Protein AF-A0A9Q0GTR3-F1 (afdb_monomer_lite)

Sequence (268 aa):
MELKTLLPLVPHFHYTGDITSDPLLLLQMTRFKCAGVSVSMGLDHYVADGMTAMHFIIMWCRMPRGLDLNIPSLIDRTILRARDPPTPTFEQIEYHLPPSLKTPQQTTKPQKDPNGPTTTIKDIDYQISPSLETPQETTKSHVGPGNTTVAMFKITRDQLNILKAKANSGDKEEGGKTGNTISYSSYEVLTGHLWRISCKARGFPDDQETKLHIYIDGRSRMHPPLPSGYVGNVIFPVTPIALSGDLIDNTLTYAAGKIHDVRLDSGG

pLDDT: mean 75.44, std 22.52, range [27.53, 96.0]

Structure (mmCIF, N/CA/C/O backbone):
data_AF-A0A9Q0GTR3-F1
#
_entry.id   AF-A0A9Q0GTR3-F1
#
loop_
_atom_site.group_PDB
_atom_site.id
_atom_site.type_symbol
_atom_site.label_atom_id
_atom_site.label_alt_id
_atom_site.label_comp_id
_atom_site.label_asym_id
_atom_site.label_entity_id
_atom_site.label_seq_id
_atom_site.pdbx_PDB_ins_code
_atom_site.Cartn_x
_atom_site.Cartn_y
_atom_site.Cartn_z
_atom_site.occupancy
_atom_site.B_iso_or_equiv
_atom_site.auth_seq_id
_atom_site.auth_comp_id
_a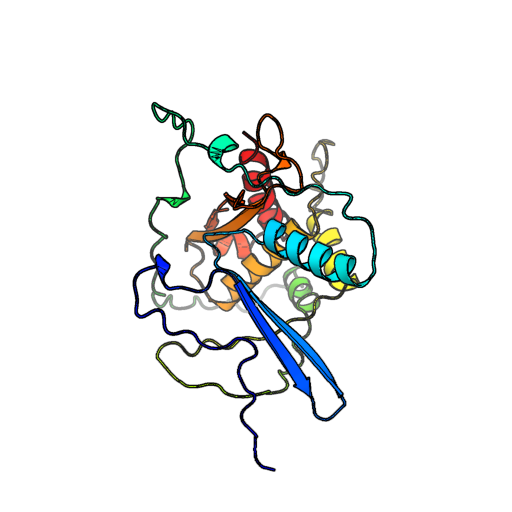tom_site.auth_asym_id
_atom_site.auth_atom_id
_atom_site.pdbx_PDB_model_num
ATOM 1 N N . MET A 1 1 ? -20.838 -27.069 -21.829 1.00 32.78 1 MET A N 1
ATOM 2 C CA . MET A 1 1 ? -19.891 -25.950 -22.013 1.00 32.78 1 MET A CA 1
ATOM 3 C C . MET A 1 1 ? -18.644 -26.322 -21.230 1.00 32.78 1 MET A C 1
ATOM 5 O O . MET A 1 1 ? -18.702 -26.322 -20.011 1.00 32.78 1 MET A O 1
ATOM 9 N N . GLU A 1 2 ? -17.590 -26.801 -21.895 1.00 29.62 2 GLU A N 1
ATOM 10 C CA . GLU A 1 2 ? -16.351 -27.183 -21.204 1.00 29.62 2 GLU A CA 1
ATOM 11 C C . GLU A 1 2 ? -15.714 -25.948 -20.564 1.00 29.62 2 GLU A C 1
ATOM 13 O O . GLU A 1 2 ? -15.414 -24.967 -21.252 1.00 29.62 2 GLU A O 1
ATOM 18 N N . LEU A 1 3 ? -15.510 -25.999 -19.248 1.00 30.62 3 LEU A N 1
ATOM 19 C CA . LEU A 1 3 ? -14.705 -25.025 -18.529 1.00 30.62 3 LEU A CA 1
ATOM 20 C C . LEU A 1 3 ? -13.250 -25.235 -18.972 1.00 30.62 3 LEU A C 1
ATOM 22 O O . LEU A 1 3 ? -12.553 -26.109 -18.464 1.00 30.62 3 LEU A O 1
ATOM 26 N N . LYS A 1 4 ? -12.790 -24.477 -19.971 1.00 42.91 4 LYS A N 1
ATOM 27 C CA . LYS A 1 4 ? -11.358 -24.422 -20.274 1.00 42.91 4 LYS A CA 1
ATOM 28 C C . LYS A 1 4 ? -10.671 -23.765 -19.086 1.00 42.91 4 LYS A C 1
ATOM 30 O O . LYS A 1 4 ? -10.939 -22.600 -18.804 1.00 42.91 4 LYS A O 1
ATOM 35 N N . THR A 1 5 ? -9.817 -24.520 -18.405 1.00 42.31 5 THR A N 1
ATOM 36 C CA . THR A 1 5 ? -8.926 -24.033 -17.352 1.00 42.31 5 THR A CA 1
ATOM 37 C C . THR A 1 5 ? -8.250 -22.752 -17.833 1.00 42.31 5 THR A C 1
ATOM 39 O O . THR A 1 5 ? -7.518 -22.769 -18.824 1.00 42.31 5 THR A O 1
ATOM 42 N N . LEU A 1 6 ? -8.543 -21.625 -17.180 1.00 51.66 6 LEU A N 1
ATOM 43 C CA . LEU A 1 6 ? -7.808 -20.391 -17.422 1.00 51.66 6 LEU A CA 1
ATOM 44 C C . LEU A 1 6 ? -6.370 -20.647 -16.970 1.00 51.66 6 LEU A C 1
ATOM 46 O O . LEU A 1 6 ? -6.141 -21.021 -15.821 1.00 51.66 6 LEU A O 1
ATOM 50 N N . LEU A 1 7 ? -5.415 -20.502 -17.889 1.00 55.16 7 LEU A N 1
ATOM 51 C CA . LEU A 1 7 ? -4.002 -20.541 -17.528 1.00 55.16 7 LEU A CA 1
ATOM 52 C C . LEU A 1 7 ? -3.742 -19.446 -16.483 1.00 55.16 7 LEU A C 1
ATOM 54 O O . LEU A 1 7 ? -4.308 -18.352 -16.606 1.00 55.16 7 LEU A O 1
ATOM 58 N N . PRO A 1 8 ? -2.917 -19.715 -15.460 1.00 59.38 8 PRO A N 1
ATOM 59 C CA . PRO A 1 8 ? -2.561 -18.695 -14.491 1.00 59.38 8 PRO A CA 1
ATOM 60 C C . PRO A 1 8 ? -1.910 -17.504 -15.213 1.00 59.38 8 PRO A C 1
ATOM 62 O O . PRO A 1 8 ? -1.144 -17.661 -16.167 1.00 59.38 8 PRO A O 1
ATOM 65 N N . LEU A 1 9 ? -2.271 -16.293 -14.780 1.00 58.94 9 LEU A N 1
ATOM 66 C CA . LEU A 1 9 ? -1.795 -15.041 -15.384 1.00 58.94 9 LEU A CA 1
ATOM 67 C C . LEU A 1 9 ? -0.292 -14.817 -15.161 1.00 58.94 9 LEU A C 1
ATOM 69 O O . LEU A 1 9 ? 0.319 -14.034 -15.880 1.00 58.94 9 LEU A O 1
ATOM 73 N N . VAL A 1 10 ? 0.295 -15.512 -14.188 1.00 58.94 10 VAL A N 1
ATOM 74 C CA . VAL A 1 10 ? 1.735 -15.571 -13.933 1.00 58.94 10 VAL A CA 1
ATOM 75 C C . VAL A 1 10 ? 2.116 -17.052 -13.842 1.00 58.94 10 VAL A C 1
ATOM 77 O O . VAL A 1 10 ? 1.381 -17.806 -13.195 1.00 58.94 10 VAL A O 1
ATOM 80 N N . PRO A 1 11 ? 3.215 -17.507 -14.468 1.00 60.50 11 PRO A N 1
ATOM 81 C CA . PRO A 1 11 ? 3.626 -18.900 -14.379 1.00 60.50 11 PRO A CA 1
ATOM 82 C C . PRO A 1 11 ? 3.926 -19.245 -12.922 1.00 60.50 11 PRO A C 1
ATOM 84 O O . PRO A 1 11 ? 4.594 -18.482 -12.225 1.00 60.50 11 PRO A O 1
ATOM 87 N N . HIS A 1 12 ? 3.451 -20.398 -12.461 1.00 61.31 12 HIS A N 1
ATOM 88 C CA . HIS A 1 12 ? 3.838 -20.895 -11.148 1.00 61.31 12 HIS A CA 1
ATOM 89 C C . HIS A 1 12 ? 5.280 -21.400 -11.249 1.00 61.31 12 HIS A C 1
ATOM 91 O O . HIS A 1 12 ? 5.530 -22.422 -11.889 1.00 61.31 12 HIS A O 1
ATOM 97 N N . PHE A 1 13 ? 6.234 -20.668 -10.677 1.00 62.44 13 PHE A N 1
ATOM 98 C CA . PHE A 1 13 ? 7.625 -21.107 -10.641 1.00 62.44 13 PHE A CA 1
ATOM 99 C C . PHE A 1 13 ? 7.861 -21.924 -9.372 1.00 62.44 13 PHE A C 1
ATOM 101 O O . PHE A 1 13 ? 7.417 -21.552 -8.286 1.00 62.44 13 PHE A O 1
ATOM 108 N N . HIS A 1 14 ? 8.507 -23.075 -9.522 1.00 61.06 14 HIS A N 1
ATOM 109 C CA . HIS A 1 14 ? 8.948 -23.874 -8.389 1.00 61.06 14 HIS A CA 1
ATOM 110 C C . HIS A 1 14 ? 10.385 -23.466 -8.081 1.00 61.06 14 HIS A C 1
ATOM 112 O O . HIS A 1 14 ? 11.302 -23.804 -8.824 1.00 61.06 14 HIS A O 1
ATOM 118 N N . TYR A 1 15 ? 10.552 -22.729 -6.991 1.00 64.38 15 TYR A N 1
ATOM 119 C CA . TYR A 1 15 ? 11.845 -22.350 -6.434 1.00 64.38 15 TYR A CA 1
ATOM 120 C C . TYR A 1 15 ? 12.529 -23.612 -5.883 1.00 64.38 15 TYR A C 1
ATOM 122 O O . TYR A 1 15 ? 12.264 -24.029 -4.757 1.00 64.38 15 TYR A O 1
ATOM 130 N N . THR A 1 16 ? 13.308 -24.309 -6.715 1.00 60.31 16 THR A N 1
ATOM 131 C CA . THR A 1 16 ? 13.960 -25.587 -6.353 1.00 60.31 16 THR A CA 1
ATOM 132 C C . THR A 1 16 ? 15.481 -25.490 -6.245 1.00 60.31 16 THR A C 1
ATOM 134 O O . THR A 1 16 ? 16.124 -26.499 -5.963 1.00 60.31 16 THR A O 1
ATOM 137 N N . GLY A 1 17 ? 16.060 -24.318 -6.516 1.00 65.12 17 GLY A N 1
ATOM 138 C CA . GLY A 1 17 ? 17.502 -24.072 -6.497 1.00 65.12 17 GLY A CA 1
ATOM 139 C C . GLY A 1 17 ? 17.935 -23.087 -5.409 1.00 65.12 17 GLY A C 1
ATOM 140 O O . GLY A 1 17 ? 17.159 -22.720 -4.533 1.00 65.12 17 GLY A O 1
ATOM 141 N N . ASP A 1 18 ? 19.202 -22.678 -5.467 1.00 68.56 18 ASP A N 1
ATOM 142 C CA . ASP A 1 18 ? 19.710 -21.525 -4.717 1.00 68.56 18 ASP A CA 1
ATOM 143 C C . ASP A 1 18 ? 19.084 -20.226 -5.261 1.00 68.56 18 ASP A C 1
ATOM 145 O O . ASP A 1 18 ? 18.740 -20.157 -6.443 1.00 68.56 18 ASP A O 1
ATOM 149 N N . ILE A 1 19 ? 18.989 -19.183 -4.434 1.00 65.94 19 ILE A N 1
ATOM 150 C CA . ILE A 1 19 ? 18.364 -17.887 -4.768 1.00 65.94 19 ILE A CA 1
ATOM 151 C C . ILE A 1 19 ? 18.961 -17.230 -6.024 1.00 65.94 19 ILE A C 1
ATOM 153 O O . ILE A 1 19 ? 18.341 -16.386 -6.663 1.00 65.94 19 ILE A O 1
ATOM 157 N N . THR A 1 20 ? 20.181 -17.622 -6.401 1.00 69.88 20 THR A N 1
ATOM 158 C CA . THR A 1 20 ? 20.875 -17.165 -7.611 1.00 69.88 20 THR A CA 1
ATOM 159 C C . THR A 1 20 ? 20.278 -17.714 -8.910 1.00 69.88 20 THR A C 1
ATOM 161 O O . THR A 1 20 ? 20.552 -17.178 -9.983 1.00 69.88 20 THR A O 1
ATOM 164 N N . SER A 1 21 ? 19.472 -18.774 -8.827 1.00 74.75 21 SER A N 1
ATOM 165 C CA . SER A 1 21 ? 18.834 -19.433 -9.972 1.00 74.75 21 SER A CA 1
ATOM 166 C C . SER A 1 21 ? 17.429 -18.912 -10.288 1.00 74.75 21 SER A C 1
ATOM 168 O O . SER A 1 21 ? 16.851 -19.291 -11.310 1.00 74.75 21 SER A O 1
ATOM 170 N N . ASP A 1 22 ? 16.904 -18.011 -9.456 1.00 77.00 22 ASP A N 1
ATOM 171 C CA . ASP A 1 22 ? 15.542 -17.510 -9.572 1.00 77.00 22 ASP A CA 1
ATOM 172 C C . ASP A 1 22 ? 15.449 -16.282 -10.496 1.00 77.00 22 ASP A C 1
ATOM 174 O O . ASP A 1 22 ? 16.285 -15.372 -10.445 1.00 77.00 22 ASP A O 1
ATOM 178 N N . PRO A 1 23 ? 14.435 -16.215 -11.377 1.00 83.50 23 PRO A N 1
ATOM 179 C CA . PRO A 1 23 ? 14.270 -15.084 -12.277 1.00 83.50 23 PRO A CA 1
ATOM 180 C C . PRO A 1 23 ? 13.847 -13.828 -11.505 1.00 83.50 23 PRO A C 1
ATOM 182 O O . PRO A 1 23 ? 12.764 -13.774 -10.927 1.00 83.50 23 PRO A O 1
ATOM 185 N N . LEU A 1 24 ? 14.660 -12.770 -11.586 1.00 86.88 24 LEU A N 1
ATOM 186 C CA . LEU A 1 24 ? 14.367 -11.486 -10.932 1.00 86.88 24 LEU A CA 1
ATOM 187 C C . LEU A 1 24 ? 13.155 -10.761 -11.540 1.00 86.88 24 LEU A C 1
ATOM 189 O O . LEU A 1 24 ? 12.486 -9.986 -10.859 1.00 86.88 24 LEU A O 1
ATOM 193 N N . LEU A 1 25 ? 12.887 -10.992 -12.828 1.00 87.88 25 LEU A N 1
ATOM 194 C CA . LEU A 1 25 ? 11.773 -10.418 -13.580 1.00 87.88 25 LEU A CA 1
ATOM 195 C C . LEU A 1 25 ? 11.174 -11.482 -14.504 1.00 87.88 25 LEU A C 1
ATOM 197 O O . LEU A 1 25 ? 11.872 -12.091 -15.313 1.00 87.88 25 LEU A O 1
ATOM 201 N N . LEU A 1 26 ? 9.859 -11.641 -14.428 1.00 88.44 26 LEU A N 1
ATOM 202 C CA . LEU A 1 26 ? 9.050 -12.482 -15.299 1.00 88.44 26 LEU A CA 1
ATOM 203 C C . LEU A 1 26 ? 8.044 -11.608 -16.041 1.00 88.44 26 LEU A C 1
ATOM 205 O O . LEU A 1 26 ? 7.333 -10.812 -15.430 1.00 88.44 26 LEU A O 1
ATOM 209 N N . LEU A 1 27 ? 7.949 -11.786 -17.356 1.00 89.75 27 LEU A N 1
ATOM 210 C CA . LEU A 1 27 ? 6.960 -11.120 -18.199 1.00 89.75 27 LEU A CA 1
ATOM 211 C C . LEU A 1 27 ? 6.155 -12.173 -18.957 1.00 89.75 27 LEU A C 1
ATOM 213 O O . LEU A 1 27 ? 6.717 -12.991 -19.682 1.00 89.75 27 LEU A O 1
ATOM 217 N N . GLN A 1 28 ? 4.833 -12.127 -18.818 1.00 88.69 28 GLN A N 1
ATOM 218 C CA . GLN A 1 28 ? 3.905 -12.976 -19.559 1.00 88.69 28 GLN A CA 1
ATOM 219 C C . GLN A 1 28 ? 2.973 -12.103 -20.396 1.00 88.69 28 GLN A C 1
ATOM 221 O O . GLN A 1 28 ? 2.255 -11.253 -19.873 1.00 88.69 28 GLN A O 1
ATOM 226 N N . MET A 1 29 ? 2.949 -12.342 -21.707 1.00 90.19 29 MET A N 1
ATOM 227 C CA . MET A 1 29 ? 1.970 -11.751 -22.616 1.00 90.19 29 MET A CA 1
ATOM 228 C C . MET A 1 29 ? 0.937 -12.809 -22.992 1.00 90.19 29 MET A C 1
ATOM 230 O O . MET A 1 29 ? 1.277 -13.843 -23.561 1.00 90.19 29 MET A O 1
ATOM 234 N N . THR A 1 30 ? -0.334 -12.541 -22.702 1.00 89.06 30 THR A N 1
ATOM 235 C CA . THR A 1 30 ? -1.440 -13.445 -23.028 1.00 89.06 30 THR A CA 1
ATOM 236 C C . THR A 1 30 ? -2.350 -12.777 -24.047 1.00 89.06 30 THR A C 1
ATOM 238 O O . THR A 1 30 ? -2.949 -11.739 -23.775 1.00 89.06 30 THR A O 1
ATOM 241 N N . ARG A 1 31 ? -2.467 -13.374 -25.236 1.00 91.44 31 ARG A N 1
ATOM 242 C CA . ARG A 1 31 ? -3.411 -12.937 -26.270 1.00 91.44 31 ARG A CA 1
ATOM 243 C C . ARG A 1 31 ? -4.701 -13.747 -26.163 1.00 91.44 31 ARG A C 1
ATOM 245 O O . ARG A 1 31 ? -4.686 -14.973 -26.222 1.00 91.44 31 ARG A O 1
ATOM 252 N N . PHE A 1 32 ? -5.825 -13.054 -26.053 1.00 89.50 32 PHE A N 1
ATOM 253 C CA . PHE A 1 32 ? -7.156 -13.646 -26.003 1.00 89.50 32 PHE A CA 1
ATOM 254 C C . PHE A 1 32 ? -7.717 -13.871 -27.410 1.00 89.50 32 PHE A C 1
ATOM 256 O O . PHE A 1 32 ? -7.332 -13.210 -28.376 1.00 89.50 32 PHE A O 1
ATOM 263 N N . LYS A 1 33 ? -8.694 -14.780 -27.526 1.00 92.44 33 LYS A N 1
ATOM 264 C CA . LYS A 1 33 ? -9.380 -15.076 -28.799 1.00 92.44 33 LYS A CA 1
ATOM 265 C C . LYS A 1 33 ? -10.057 -13.853 -29.422 1.00 92.44 33 LYS A C 1
ATOM 267 O O . LYS A 1 33 ? -10.141 -13.765 -30.638 1.00 92.44 33 LYS A O 1
ATOM 272 N N . CYS A 1 34 ? -10.500 -12.904 -28.598 1.00 92.88 34 CYS A N 1
ATOM 273 C CA . CYS A 1 34 ? -11.071 -11.625 -29.026 1.00 92.88 34 CYS A CA 1
ATOM 274 C C . CYS A 1 34 ? -10.012 -10.583 -29.432 1.00 92.88 34 CYS A C 1
ATOM 276 O O . CYS A 1 34 ? -10.316 -9.398 -29.488 1.00 92.88 34 CYS A O 1
ATOM 278 N N . ALA A 1 35 ? -8.762 -11.001 -29.651 1.00 93.31 35 ALA A N 1
ATOM 279 C CA . ALA A 1 35 ? -7.605 -10.149 -29.920 1.00 93.31 35 ALA A CA 1
ATOM 280 C C . ALA A 1 35 ? -7.186 -9.196 -28.784 1.00 93.31 35 ALA A C 1
ATOM 282 O O . ALA A 1 35 ? -6.177 -8.507 -28.935 1.00 93.31 35 ALA A O 1
ATOM 283 N N . GLY A 1 36 ? -7.877 -9.200 -27.639 1.00 93.06 36 GLY A N 1
ATOM 284 C CA . GLY A 1 36 ? -7.394 -8.551 -26.420 1.00 93.06 36 GLY A CA 1
ATOM 285 C C . GLY A 1 36 ? -6.035 -9.110 -25.988 1.00 93.06 36 GLY A C 1
ATOM 286 O O . GLY A 1 36 ? -5.708 -10.264 -26.276 1.00 93.06 36 GLY A O 1
ATOM 287 N N . VAL A 1 37 ? -5.245 -8.304 -25.282 1.00 91.62 37 VAL A N 1
ATOM 288 C CA . VAL A 1 37 ? -3.938 -8.702 -24.743 1.00 91.62 37 VAL A CA 1
ATOM 289 C C . VAL A 1 37 ? -3.880 -8.328 -23.267 1.00 91.62 37 VAL A C 1
ATOM 291 O O . VAL A 1 37 ? -4.232 -7.207 -22.910 1.00 91.62 37 VAL A O 1
ATOM 294 N N . SER A 1 38 ? -3.421 -9.247 -22.418 1.00 91.56 38 SER A N 1
ATOM 295 C CA . SER A 1 38 ? -2.963 -8.930 -21.065 1.00 91.56 38 SER A CA 1
ATOM 296 C C . SER A 1 38 ? -1.454 -9.090 -20.978 1.00 91.56 38 SER A C 1
ATOM 298 O O . SER A 1 38 ? -0.857 -9.969 -21.604 1.00 91.56 38 SER A O 1
ATOM 300 N N . VAL A 1 39 ? -0.843 -8.221 -20.185 1.00 90.81 39 VAL A N 1
ATOM 301 C CA . VAL A 1 39 ? 0.570 -8.282 -19.840 1.00 90.81 39 VAL A CA 1
ATOM 302 C C . VAL A 1 39 ? 0.650 -8.418 -18.331 1.00 90.81 39 VAL A C 1
ATOM 304 O O . VAL A 1 39 ? 0.065 -7.618 -17.602 1.00 90.81 39 VAL A O 1
ATOM 307 N N . SER A 1 40 ? 1.353 -9.444 -17.879 1.00 88.56 40 SER A N 1
ATOM 308 C CA . SER A 1 40 ? 1.537 -9.764 -16.472 1.00 88.56 40 SER A CA 1
ATOM 309 C C . SER A 1 40 ? 3.021 -9.743 -16.148 1.00 88.56 40 SER A C 1
ATOM 311 O O . SER A 1 40 ? 3.846 -10.177 -16.952 1.00 88.56 40 SER A O 1
ATOM 313 N N . MET A 1 41 ? 3.348 -9.206 -14.977 1.00 87.31 41 MET A N 1
ATOM 314 C CA . MET A 1 41 ? 4.715 -9.036 -14.510 1.00 87.31 41 MET A CA 1
ATOM 315 C C . MET A 1 41 ? 4.856 -9.680 -13.135 1.00 87.31 41 MET A C 1
ATOM 317 O O . MET A 1 41 ? 4.076 -9.375 -12.235 1.00 87.31 41 MET A O 1
ATOM 321 N N . GLY A 1 42 ? 5.841 -10.560 -12.992 1.00 87.00 42 GLY A N 1
ATOM 322 C CA . GLY A 1 42 ? 6.344 -11.030 -11.706 1.00 87.00 42 GLY A CA 1
ATOM 323 C C . GLY A 1 42 ? 7.692 -10.374 -11.450 1.00 87.00 42 GLY A C 1
ATOM 324 O O . GLY A 1 42 ? 8.528 -10.337 -12.348 1.00 87.00 42 GLY A O 1
ATOM 325 N N . LEU A 1 43 ? 7.893 -9.827 -10.259 1.00 86.31 43 LEU A N 1
ATOM 326 C CA . LEU A 1 43 ? 9.140 -9.181 -9.871 1.00 86.31 43 LEU A CA 1
ATOM 327 C C . LEU A 1 43 ? 9.567 -9.752 -8.530 1.00 86.31 43 LEU A C 1
ATOM 329 O O . LEU A 1 43 ? 8.747 -9.843 -7.614 1.00 86.31 43 LEU A O 1
ATOM 333 N N . ASP A 1 44 ? 10.834 -10.124 -8.427 1.00 87.56 44 ASP A N 1
ATOM 334 C CA . ASP A 1 44 ? 11.394 -10.543 -7.156 1.00 87.56 44 ASP A CA 1
ATOM 335 C C . ASP A 1 44 ? 11.435 -9.346 -6.191 1.00 87.56 44 ASP A C 1
ATOM 337 O O . ASP A 1 44 ? 12.088 -8.325 -6.443 1.00 87.56 44 ASP A O 1
ATOM 341 N N . HIS A 1 45 ? 10.716 -9.471 -5.073 1.00 87.56 45 HIS A N 1
ATOM 342 C CA . HIS A 1 45 ? 10.560 -8.390 -4.106 1.00 87.56 45 HIS A CA 1
ATOM 343 C C . HIS A 1 45 ? 11.860 -8.099 -3.323 1.00 87.56 45 HIS A C 1
ATOM 345 O O . HIS A 1 45 ? 11.980 -7.022 -2.739 1.00 87.56 45 HIS A O 1
ATOM 351 N N . TYR A 1 46 ? 12.879 -8.974 -3.351 1.00 86.75 46 TYR A N 1
ATOM 352 C CA . TYR A 1 46 ? 14.229 -8.658 -2.850 1.00 86.75 46 TYR A CA 1
ATOM 353 C C . TYR A 1 46 ? 14.916 -7.579 -3.695 1.00 86.75 46 TYR A C 1
ATOM 355 O O . TYR A 1 46 ? 15.748 -6.808 -3.200 1.00 86.75 46 TYR A O 1
ATOM 363 N N . VAL A 1 47 ? 14.567 -7.492 -4.979 1.00 88.69 47 VAL A N 1
ATOM 364 C CA . VAL A 1 47 ? 15.179 -6.540 -5.905 1.00 88.69 47 VAL A CA 1
ATOM 365 C C . VAL A 1 47 ? 14.504 -5.181 -5.828 1.00 88.69 47 VAL A C 1
ATOM 367 O O . VAL A 1 47 ? 15.207 -4.174 -5.906 1.00 88.69 47 VAL A O 1
ATOM 370 N N . ALA A 1 48 ? 13.184 -5.116 -5.693 1.00 92.00 48 ALA A N 1
ATOM 371 C CA . ALA A 1 48 ? 12.460 -3.867 -5.893 1.00 92.00 48 ALA A CA 1
ATOM 372 C C . ALA A 1 48 ? 11.123 -3.828 -5.152 1.00 92.00 48 ALA A C 1
ATOM 374 O O . ALA A 1 48 ? 10.390 -4.814 -5.124 1.00 92.00 48 ALA A O 1
ATOM 375 N N . ASP A 1 49 ? 10.788 -2.645 -4.632 1.00 94.06 49 ASP A N 1
ATOM 376 C CA . ASP A 1 49 ? 9.473 -2.380 -4.058 1.00 94.06 49 ASP A CA 1
ATOM 377 C C . ASP A 1 49 ? 8.453 -1.993 -5.143 1.00 94.06 49 ASP A C 1
ATOM 379 O O . ASP A 1 49 ? 8.768 -1.844 -6.331 1.00 94.06 49 ASP A O 1
ATOM 383 N N . GLY A 1 50 ? 7.201 -1.788 -4.727 1.00 92.25 50 GLY A N 1
ATOM 384 C CA . GLY A 1 50 ? 6.123 -1.375 -5.625 1.00 92.25 50 GLY A CA 1
ATOM 385 C C . GLY A 1 50 ? 6.390 -0.054 -6.359 1.00 92.25 50 GLY A C 1
ATOM 386 O O . GLY A 1 50 ? 5.945 0.101 -7.496 1.00 92.25 50 GLY A O 1
ATOM 387 N N . MET A 1 51 ? 7.145 0.878 -5.767 1.00 92.88 51 MET A N 1
ATOM 388 C CA . MET A 1 51 ? 7.479 2.150 -6.417 1.00 92.88 51 MET A CA 1
ATOM 389 C C . MET A 1 51 ? 8.480 1.934 -7.551 1.00 92.88 51 MET A C 1
ATOM 391 O O . MET A 1 51 ? 8.270 2.432 -8.660 1.00 92.88 51 MET A O 1
ATOM 395 N N . THR A 1 52 ? 9.520 1.129 -7.322 1.00 93.56 52 THR A N 1
ATOM 396 C CA . THR A 1 52 ? 10.460 0.731 -8.377 1.00 93.56 52 THR A CA 1
ATOM 397 C C . THR A 1 52 ? 9.767 -0.101 -9.465 1.00 93.56 52 THR A C 1
ATOM 399 O O . THR A 1 52 ? 10.006 0.144 -10.649 1.00 93.56 52 THR A O 1
ATOM 402 N N . ALA A 1 53 ? 8.856 -1.013 -9.109 1.00 92.81 53 ALA A N 1
ATOM 403 C CA . ALA A 1 53 ? 8.075 -1.786 -10.080 1.00 92.81 53 ALA A CA 1
ATOM 404 C C . ALA A 1 53 ? 7.205 -0.887 -10.982 1.00 92.81 53 ALA A C 1
ATOM 406 O O . ALA A 1 53 ? 7.181 -1.054 -12.203 1.00 92.81 53 ALA A O 1
ATOM 407 N N . MET A 1 54 ? 6.523 0.108 -10.404 1.00 91.44 54 MET A N 1
ATOM 408 C CA . MET A 1 54 ? 5.722 1.074 -11.166 1.00 91.44 54 MET A CA 1
ATOM 409 C C . MET A 1 54 ? 6.589 1.966 -12.051 1.00 91.44 54 MET A C 1
ATOM 411 O O . MET A 1 54 ? 6.240 2.205 -13.208 1.00 91.44 54 MET A O 1
ATOM 415 N N . HIS A 1 55 ? 7.739 2.420 -11.546 1.00 90.44 55 HIS A N 1
ATOM 416 C CA . HIS A 1 55 ? 8.706 3.175 -12.337 1.00 90.44 55 HIS A CA 1
ATOM 417 C C . HIS A 1 55 ? 9.166 2.374 -13.564 1.00 90.44 55 HIS A C 1
ATOM 419 O O . HIS A 1 55 ? 9.127 2.888 -14.683 1.00 90.44 55 HIS A O 1
ATOM 425 N N . PHE A 1 56 ? 9.495 1.090 -13.380 1.00 91.44 56 PHE A N 1
ATOM 426 C CA . PHE A 1 56 ? 9.838 0.186 -14.476 1.00 91.44 56 PHE A CA 1
ATOM 427 C C . PHE A 1 56 ? 8.713 0.081 -15.515 1.00 91.44 56 PHE A C 1
ATOM 429 O O . PHE A 1 56 ? 8.972 0.274 -16.702 1.00 91.44 56 PHE A O 1
ATOM 436 N N . ILE A 1 57 ? 7.461 -0.145 -15.094 1.00 91.44 57 ILE A N 1
ATOM 437 C CA . ILE A 1 57 ? 6.308 -0.218 -16.012 1.00 91.44 57 ILE A CA 1
ATOM 438 C C . ILE A 1 57 ? 6.156 1.089 -16.801 1.00 91.44 57 ILE A C 1
ATOM 440 O O . ILE A 1 57 ? 5.985 1.062 -18.020 1.00 91.44 57 ILE A O 1
ATOM 444 N N . ILE A 1 58 ? 6.255 2.243 -16.133 1.00 90.19 58 ILE A N 1
ATOM 445 C CA . ILE A 1 58 ? 6.151 3.554 -16.786 1.00 90.19 58 ILE A CA 1
ATOM 446 C C . ILE A 1 58 ? 7.248 3.710 -17.843 1.00 90.19 58 ILE A C 1
ATOM 448 O O . ILE A 1 58 ? 6.941 4.067 -18.984 1.00 90.19 58 ILE A O 1
ATOM 452 N N . MET A 1 59 ? 8.506 3.420 -17.502 1.00 89.44 59 MET A N 1
ATOM 453 C CA . MET A 1 59 ? 9.629 3.498 -18.441 1.00 89.44 59 MET A CA 1
ATOM 454 C C . MET A 1 59 ? 9.461 2.527 -19.611 1.00 89.44 59 MET A C 1
ATOM 456 O O . MET A 1 59 ? 9.606 2.931 -20.767 1.00 89.44 59 MET A O 1
ATOM 460 N N . TRP A 1 60 ? 9.081 1.279 -19.329 1.00 90.75 60 TRP A N 1
ATOM 461 C CA . TRP A 1 60 ? 8.850 0.252 -20.339 1.00 90.75 60 TRP A CA 1
ATOM 462 C C . TRP A 1 60 ? 7.740 0.649 -21.311 1.00 90.75 60 TRP A C 1
ATOM 464 O O . TRP A 1 60 ? 7.875 0.448 -22.514 1.00 90.75 60 TRP A O 1
ATOM 474 N N . CYS A 1 61 ? 6.677 1.301 -20.833 1.00 90.38 61 CYS A N 1
ATOM 475 C CA . CYS A 1 61 ? 5.650 1.842 -21.713 1.00 90.38 61 CYS A CA 1
ATOM 476 C C . CYS A 1 61 ? 6.134 3.070 -22.502 1.00 90.38 61 CYS A C 1
ATOM 478 O O . CYS A 1 61 ? 5.643 3.312 -23.601 1.00 90.38 61 CYS A O 1
ATOM 480 N N . ARG A 1 62 ? 7.010 3.921 -21.955 1.00 90.25 62 ARG A N 1
ATOM 481 C CA . ARG A 1 62 ? 7.483 5.161 -22.614 1.00 90.25 62 ARG A CA 1
ATOM 482 C C . ARG A 1 62 ? 8.485 4.896 -23.736 1.00 90.25 62 ARG A C 1
ATOM 484 O O . ARG A 1 62 ? 8.359 5.503 -24.796 1.00 90.25 62 ARG A O 1
ATOM 491 N N . MET A 1 63 ? 9.410 3.965 -23.521 1.00 89.44 63 MET A N 1
ATOM 492 C CA . MET A 1 63 ? 10.500 3.639 -24.443 1.00 89.44 63 MET A CA 1
ATOM 493 C C . MET A 1 63 ? 10.042 3.316 -25.882 1.00 89.44 63 MET A C 1
ATOM 495 O O . MET A 1 63 ? 10.495 3.999 -26.798 1.00 89.44 63 MET A O 1
ATOM 499 N N . PRO A 1 64 ? 9.100 2.383 -26.134 1.00 90.44 64 PRO A N 1
ATOM 500 C CA . PRO A 1 64 ? 8.640 2.089 -27.494 1.00 90.44 64 PRO A CA 1
ATOM 501 C C . PRO A 1 64 ? 7.830 3.233 -28.121 1.00 90.44 64 PRO A C 1
ATOM 503 O O . PRO A 1 64 ? 7.633 3.249 -29.331 1.00 90.44 64 PRO A O 1
ATOM 506 N N . ARG A 1 65 ? 7.357 4.197 -27.319 1.00 92.62 65 ARG A N 1
ATOM 507 C CA . ARG A 1 65 ? 6.655 5.399 -27.796 1.00 92.62 65 ARG A CA 1
ATOM 508 C C . ARG A 1 65 ? 7.607 6.559 -28.110 1.00 92.62 65 ARG A C 1
ATOM 510 O O . ARG A 1 65 ? 7.127 7.632 -28.459 1.00 92.62 65 ARG A O 1
ATOM 517 N N . GLY A 1 66 ? 8.920 6.380 -27.941 1.00 90.38 66 GLY A N 1
ATOM 518 C CA . GLY A 1 66 ? 9.905 7.453 -28.115 1.00 90.38 66 GLY A CA 1
ATOM 519 C C . GLY A 1 66 ? 9.718 8.613 -27.132 1.00 90.38 66 GLY A C 1
ATOM 520 O O . GLY A 1 66 ? 10.120 9.735 -27.421 1.00 90.38 66 GLY A O 1
ATOM 521 N N . LEU A 1 67 ? 9.062 8.369 -25.991 1.00 88.50 67 LEU A N 1
ATOM 522 C CA . LEU A 1 67 ? 8.846 9.391 -24.974 1.00 88.50 67 LEU A CA 1
ATOM 523 C C . LEU A 1 67 ? 10.072 9.497 -24.068 1.00 88.50 67 LEU A C 1
ATOM 525 O O . LEU A 1 67 ? 10.603 8.484 -23.616 1.00 88.50 67 LEU A O 1
ATOM 529 N N . ASP A 1 68 ? 10.450 10.730 -23.747 1.00 82.50 68 ASP A N 1
ATOM 530 C CA . ASP A 1 68 ? 11.627 11.042 -22.937 1.00 82.50 68 ASP A CA 1
ATOM 531 C C . ASP A 1 68 ? 11.594 10.380 -21.545 1.00 82.50 68 ASP A C 1
ATOM 533 O O . ASP A 1 68 ? 10.537 10.269 -20.914 1.00 82.50 68 ASP A O 1
ATOM 537 N N . LEU A 1 69 ? 12.748 9.952 -21.047 1.00 78.75 69 LEU A N 1
ATOM 538 C CA . LEU A 1 69 ? 12.925 9.247 -19.779 1.00 78.75 69 LEU A CA 1
ATOM 539 C C . LEU A 1 69 ? 13.434 10.219 -18.704 1.00 78.75 69 LEU A C 1
ATOM 541 O O . LEU A 1 69 ? 14.457 9.976 -18.074 1.00 78.75 69 LEU A O 1
ATOM 545 N N . ASN A 1 70 ? 12.693 11.312 -18.488 1.00 72.31 70 ASN A N 1
ATOM 546 C CA . ASN A 1 70 ? 13.023 12.440 -17.596 1.00 72.31 70 ASN A CA 1
ATOM 547 C C . ASN A 1 70 ? 13.221 12.104 -16.097 1.00 72.31 70 ASN A C 1
ATOM 549 O O . ASN A 1 70 ? 13.286 13.008 -15.268 1.00 72.31 70 ASN A O 1
ATOM 553 N N . ILE A 1 71 ? 13.306 10.825 -15.726 1.00 73.12 71 ILE A N 1
ATOM 554 C CA . ILE A 1 71 ? 13.652 10.367 -14.379 1.00 73.12 71 ILE A CA 1
ATOM 555 C C . ILE A 1 71 ? 14.822 9.378 -14.519 1.00 73.12 71 ILE A C 1
ATOM 557 O O . ILE A 1 71 ? 14.605 8.225 -14.906 1.00 73.12 71 ILE A O 1
ATOM 561 N N . PRO A 1 72 ? 16.073 9.802 -14.255 1.00 79.19 72 PRO A N 1
ATOM 562 C CA . PRO A 1 72 ? 17.218 8.905 -14.318 1.00 79.19 72 PRO A CA 1
ATOM 563 C C . PRO A 1 72 ? 17.121 7.847 -13.216 1.00 79.19 72 PRO A C 1
ATOM 565 O O . PRO A 1 72 ? 16.810 8.150 -12.064 1.00 79.19 72 PRO A O 1
ATOM 568 N N . SER A 1 73 ? 17.400 6.595 -13.577 1.00 84.44 73 SER A N 1
ATOM 569 C CA . SER A 1 73 ? 17.418 5.489 -12.619 1.00 84.44 73 SER A CA 1
ATOM 570 C C . SER A 1 73 ? 18.697 5.538 -11.781 1.00 84.44 73 SER A C 1
ATOM 572 O O . SER A 1 73 ? 19.794 5.512 -12.337 1.00 84.44 73 SER A O 1
ATOM 574 N N . LEU A 1 74 ? 18.568 5.575 -10.454 1.00 87.94 74 LEU A N 1
ATOM 575 C CA . LEU A 1 74 ? 19.693 5.460 -9.525 1.00 87.94 74 LEU A CA 1
ATOM 576 C C . LEU A 1 74 ? 19.770 4.021 -9.009 1.00 87.94 74 LEU A C 1
ATOM 578 O O . LEU A 1 74 ? 18.910 3.587 -8.249 1.00 87.94 74 LEU A O 1
ATOM 582 N N . ILE A 1 75 ? 20.800 3.290 -9.434 1.00 90.25 75 ILE A N 1
ATOM 583 C CA . ILE A 1 75 ? 20.993 1.865 -9.106 1.00 90.25 75 ILE A CA 1
ATOM 584 C C . ILE A 1 75 ? 21.948 1.682 -7.918 1.00 90.25 75 ILE A C 1
ATOM 586 O O . ILE A 1 75 ? 21.968 0.618 -7.303 1.00 90.25 75 ILE A O 1
ATOM 590 N N . ASP A 1 76 ? 22.734 2.706 -7.577 1.00 90.50 76 ASP A N 1
ATOM 591 C CA . ASP A 1 76 ? 23.712 2.622 -6.495 1.00 90.50 76 ASP A CA 1
ATOM 592 C C . ASP A 1 76 ? 23.026 2.377 -5.142 1.00 90.50 76 ASP A C 1
ATOM 594 O O . ASP A 1 76 ? 22.456 3.279 -4.529 1.00 90.50 76 ASP A O 1
ATOM 598 N N . ARG A 1 77 ? 23.088 1.128 -4.667 1.00 90.44 77 ARG A N 1
ATOM 599 C CA . ARG A 1 77 ? 22.506 0.718 -3.384 1.00 90.44 77 ARG A CA 1
ATOM 600 C C . ARG A 1 77 ? 23.388 1.068 -2.193 1.00 90.44 77 ARG A C 1
ATOM 602 O O . ARG A 1 77 ? 22.917 0.980 -1.062 1.00 90.44 77 ARG A O 1
ATOM 609 N N . THR A 1 78 ? 24.641 1.471 -2.417 1.00 89.25 78 THR A N 1
ATOM 610 C CA . THR A 1 78 ? 25.571 1.791 -1.325 1.00 89.25 78 THR A CA 1
ATOM 611 C C . THR A 1 78 ? 25.115 3.008 -0.522 1.00 89.25 78 THR A C 1
ATOM 613 O O . THR A 1 78 ? 25.450 3.117 0.655 1.00 89.25 78 THR A O 1
ATOM 616 N N . ILE A 1 79 ? 24.248 3.846 -1.100 1.00 88.00 79 ILE A N 1
ATOM 617 C CA . ILE A 1 79 ? 23.595 4.973 -0.422 1.00 88.00 79 ILE A CA 1
ATOM 618 C C . ILE A 1 79 ? 22.711 4.540 0.763 1.00 88.00 79 ILE A C 1
ATOM 620 O O . ILE A 1 79 ? 22.446 5.345 1.648 1.00 88.00 79 ILE A O 1
ATOM 624 N N . LEU A 1 80 ? 22.261 3.278 0.785 1.00 88.81 80 LEU A N 1
ATOM 625 C CA . LEU A 1 80 ? 21.494 2.667 1.879 1.00 88.81 80 LEU A CA 1
ATOM 626 C C . LEU A 1 80 ? 22.312 1.639 2.670 1.00 88.81 80 LEU A C 1
ATOM 628 O O . LEU A 1 80 ? 21.752 0.805 3.383 1.00 88.81 80 LEU A O 1
ATOM 632 N N . ARG A 1 81 ? 23.643 1.659 2.545 1.00 87.31 81 ARG A N 1
ATOM 633 C CA . ARG A 1 81 ? 24.504 0.764 3.317 1.00 87.31 81 ARG A CA 1
ATOM 634 C C . ARG A 1 81 ? 24.274 0.986 4.814 1.00 87.31 81 ARG A C 1
ATOM 636 O O . ARG A 1 81 ? 24.221 2.120 5.287 1.00 87.31 81 ARG A O 1
ATOM 643 N N . ALA A 1 82 ? 24.160 -0.114 5.556 1.00 85.31 82 ALA A N 1
ATOM 644 C CA . ALA A 1 82 ? 24.026 -0.066 7.004 1.00 85.31 82 ALA A CA 1
ATOM 645 C C . ALA A 1 82 ? 25.194 0.705 7.642 1.00 85.31 82 ALA A C 1
ATOM 647 O O . ALA A 1 82 ? 26.337 0.621 7.184 1.00 85.31 82 ALA A O 1
ATOM 648 N N . ARG A 1 83 ? 24.887 1.442 8.713 1.00 84.88 83 ARG A N 1
ATOM 649 C CA . ARG A 1 83 ? 25.889 2.125 9.540 1.00 84.88 83 ARG A CA 1
ATOM 650 C C . ARG A 1 83 ? 26.831 1.096 10.163 1.00 84.88 83 ARG A C 1
ATOM 652 O O . ARG A 1 83 ? 26.381 0.036 10.597 1.00 84.88 83 ARG A O 1
ATOM 659 N N . ASP A 1 84 ? 28.107 1.449 10.237 1.00 85.94 84 ASP A N 1
ATOM 660 C CA . ASP A 1 84 ? 29.139 0.655 10.894 1.00 85.94 84 ASP A CA 1
ATOM 661 C C . ASP A 1 84 ? 29.878 1.541 11.919 1.00 85.94 84 ASP A C 1
ATOM 663 O O . ASP A 1 84 ? 30.565 2.482 11.507 1.00 85.94 84 ASP A O 1
ATOM 667 N N . PRO A 1 85 ? 29.692 1.320 13.238 1.00 89.88 85 PRO A N 1
ATOM 668 C CA . PRO A 1 85 ? 28.863 0.274 13.845 1.00 89.88 85 PRO A CA 1
ATOM 669 C C . PRO A 1 85 ? 27.345 0.568 13.762 1.00 89.88 85 PRO A C 1
ATOM 671 O O . PRO A 1 85 ? 26.933 1.729 13.628 1.00 89.88 85 PRO A O 1
ATOM 674 N N . PRO A 1 86 ? 26.478 -0.457 13.891 1.00 84.62 86 PRO A N 1
ATOM 675 C CA . PRO A 1 86 ? 25.032 -0.265 13.981 1.00 84.62 86 PRO A CA 1
ATOM 676 C C . PRO A 1 86 ? 24.648 0.610 15.181 1.00 84.62 86 PRO A C 1
ATOM 678 O O . PRO A 1 86 ? 25.106 0.392 16.299 1.00 84.62 86 PRO A O 1
ATOM 681 N N . THR A 1 87 ? 23.770 1.586 14.958 1.00 84.19 87 THR A N 1
ATOM 682 C CA . THR A 1 87 ? 23.306 2.538 15.986 1.00 84.19 87 THR A CA 1
ATOM 683 C C . THR A 1 87 ? 21.772 2.625 15.984 1.00 84.19 87 THR A C 1
ATOM 685 O O . THR A 1 87 ? 21.205 3.607 15.492 1.00 84.19 87 THR A O 1
ATOM 688 N N . PRO A 1 88 ? 21.066 1.576 16.452 1.00 80.88 88 PRO A N 1
ATOM 689 C CA . PRO A 1 88 ? 19.607 1.591 16.530 1.00 80.88 88 PRO A CA 1
ATOM 690 C C . PRO A 1 88 ? 19.140 2.660 17.527 1.00 80.88 88 PRO A C 1
ATOM 692 O O . PRO A 1 88 ? 19.621 2.719 18.654 1.00 80.88 88 PRO A O 1
ATOM 695 N N . THR A 1 89 ? 18.210 3.513 17.100 1.00 81.19 89 THR A N 1
ATOM 696 C CA . THR A 1 89 ? 17.657 4.616 17.910 1.00 81.19 89 THR A CA 1
ATOM 697 C C . THR A 1 89 ? 16.228 4.353 18.380 1.00 81.19 89 THR A C 1
ATOM 699 O O . THR A 1 89 ? 15.731 5.076 19.236 1.00 81.19 89 THR A O 1
ATOM 702 N N . PHE A 1 90 ? 15.575 3.319 17.841 1.00 75.94 90 PHE A N 1
ATOM 703 C CA . PHE A 1 90 ? 14.184 2.972 18.123 1.00 75.94 90 PHE A CA 1
ATOM 704 C C . PHE A 1 90 ? 14.028 1.464 18.289 1.00 75.94 90 PHE A C 1
ATOM 706 O O . PHE A 1 90 ? 14.703 0.685 17.603 1.00 75.94 90 PHE A O 1
ATOM 713 N N . GLU A 1 91 ? 13.105 1.072 19.164 1.00 76.81 91 GLU A N 1
ATOM 714 C CA . GLU A 1 91 ? 12.652 -0.310 19.278 1.00 76.81 91 GLU A CA 1
ATOM 715 C C . GLU A 1 91 ? 12.002 -0.754 17.963 1.00 76.81 91 GLU A C 1
ATOM 717 O O . GLU A 1 91 ? 11.170 -0.057 17.380 1.00 76.81 91 GLU A O 1
ATOM 722 N N . GLN A 1 92 ? 12.425 -1.909 17.459 1.00 75.44 92 GLN A N 1
ATOM 723 C CA . GLN A 1 92 ? 12.004 -2.399 16.155 1.00 75.44 92 GLN A CA 1
ATOM 724 C C . GLN A 1 92 ? 10.798 -3.328 16.321 1.00 75.44 92 GLN A C 1
ATOM 726 O O . GLN A 1 92 ? 10.954 -4.539 16.485 1.00 75.44 92 GLN A O 1
ATOM 731 N N . ILE A 1 93 ? 9.594 -2.745 16.263 1.00 70.56 93 ILE A N 1
ATOM 732 C CA . ILE A 1 93 ? 8.339 -3.450 16.574 1.00 70.56 93 ILE A CA 1
ATOM 733 C C . ILE A 1 93 ? 8.119 -4.693 15.694 1.00 70.56 93 ILE A C 1
ATOM 735 O O . ILE A 1 93 ? 7.505 -5.671 16.120 1.00 70.56 93 ILE A O 1
ATOM 739 N N . GLU A 1 94 ? 8.648 -4.669 14.471 1.00 69.50 94 GLU A N 1
ATOM 740 C CA . GLU A 1 94 ? 8.571 -5.763 13.498 1.00 69.50 94 GLU A CA 1
ATOM 741 C C . GLU A 1 94 ? 9.223 -7.068 13.983 1.00 69.50 94 GLU A C 1
ATOM 743 O O . GLU A 1 94 ? 8.798 -8.147 13.579 1.00 69.50 94 GLU A O 1
ATOM 748 N N . TYR A 1 95 ? 10.203 -7.001 14.891 1.00 70.88 95 TYR A N 1
ATOM 749 C CA . TYR A 1 95 ? 10.845 -8.200 15.441 1.00 70.88 95 TYR A CA 1
ATOM 750 C C . TYR A 1 95 ? 10.104 -8.778 16.654 1.00 70.88 95 TYR A C 1
ATOM 752 O O . TYR A 1 95 ? 10.504 -9.825 17.169 1.00 70.88 95 TYR A O 1
ATOM 760 N N . HIS A 1 96 ? 9.021 -8.145 17.123 1.00 73.75 96 HIS A N 1
ATOM 761 C CA . HIS A 1 96 ? 8.164 -8.767 18.129 1.00 73.75 96 HIS A CA 1
ATOM 762 C C . HIS A 1 96 ? 7.298 -9.859 17.504 1.00 73.75 96 HIS A C 1
ATOM 764 O O . HIS A 1 96 ? 6.760 -9.718 16.406 1.00 73.75 96 HIS A O 1
ATOM 770 N N . LEU A 1 97 ? 7.078 -10.930 18.265 1.00 68.81 97 LEU A N 1
ATOM 771 C CA . LEU A 1 97 ? 6.161 -11.991 17.869 1.00 68.81 97 LEU A CA 1
ATOM 772 C C . LEU A 1 97 ? 4.732 -11.442 17.652 1.00 68.81 97 LEU A C 1
ATOM 774 O O . LEU A 1 97 ? 4.298 -10.505 18.342 1.00 68.81 97 LEU A O 1
ATOM 778 N N . PRO A 1 98 ? 3.970 -12.011 16.699 1.00 67.06 98 PRO A N 1
ATOM 779 C CA . PRO A 1 98 ? 2.565 -11.669 16.545 1.00 67.06 98 PRO A CA 1
ATOM 780 C C . PRO A 1 98 ? 1.790 -12.052 17.819 1.00 67.06 98 PRO A C 1
ATOM 782 O O . PRO A 1 98 ? 2.113 -13.059 18.457 1.00 67.06 98 PRO A O 1
ATOM 785 N N . PRO A 1 99 ? 0.764 -11.274 18.206 1.00 68.00 99 PRO A N 1
ATOM 786 C CA . PRO A 1 99 ? -0.063 -11.607 19.353 1.00 68.00 99 PRO A CA 1
ATOM 787 C C . PRO A 1 99 ? -0.757 -12.945 19.096 1.00 68.00 99 PRO A C 1
ATOM 789 O O . PRO A 1 99 ? -1.200 -13.237 17.982 1.00 68.00 99 PRO A O 1
ATOM 792 N N . SER A 1 100 ? -0.840 -13.773 20.135 1.00 77.19 100 SER A N 1
ATOM 793 C CA . SER A 1 100 ? -1.538 -15.053 20.040 1.00 77.19 100 SER A CA 1
ATOM 794 C C . SER A 1 100 ? -3.037 -14.821 19.849 1.00 77.19 100 SER A C 1
ATOM 796 O O . SER A 1 100 ? -3.628 -13.938 20.478 1.00 77.19 100 SER A O 1
ATOM 798 N N . LEU A 1 101 ? -3.657 -15.618 18.979 1.00 79.62 101 LEU A N 1
ATOM 799 C CA . LEU A 1 101 ? -5.108 -15.616 18.826 1.00 79.62 101 LEU A CA 1
ATOM 800 C C . LEU A 1 101 ? -5.743 -16.194 20.090 1.00 79.62 101 LEU A C 1
ATOM 802 O O . LEU A 1 101 ? -5.462 -17.330 20.475 1.00 79.62 101 LEU A O 1
ATOM 806 N N . LYS A 1 102 ? -6.618 -15.419 20.722 1.00 76.88 102 LYS A N 1
ATOM 807 C CA . LYS A 1 102 ? -7.489 -15.896 21.789 1.00 76.88 102 LYS A CA 1
ATOM 808 C C . LYS A 1 102 ? -8.557 -16.778 21.149 1.00 76.88 102 LYS A C 1
ATOM 810 O O . LYS A 1 102 ? -9.349 -16.321 20.326 1.00 76.88 102 LYS A O 1
ATOM 815 N N . THR A 1 103 ? -8.575 -18.060 21.499 1.00 62.16 103 THR A N 1
ATOM 816 C CA . THR A 1 103 ? -9.657 -18.965 21.096 1.00 62.16 103 THR A CA 1
ATOM 817 C C . THR A 1 103 ? -10.966 -18.475 21.724 1.00 62.16 103 THR A C 1
ATOM 819 O O . THR A 1 103 ? -10.954 -18.149 22.914 1.00 62.16 103 THR A O 1
ATOM 822 N N . PRO A 1 104 ? -12.100 -18.437 20.998 1.00 50.72 104 PRO A N 1
ATOM 823 C CA . PRO A 1 104 ? -13.374 -18.062 21.598 1.00 50.72 104 PRO A CA 1
ATOM 824 C C . PRO A 1 104 ? -13.729 -19.045 22.722 1.00 50.72 104 PRO A C 1
ATOM 826 O O . PRO A 1 104 ? -14.086 -20.194 22.462 1.00 50.72 104 PRO A O 1
ATOM 829 N N . GLN A 1 105 ? -13.630 -18.617 23.982 1.00 40.41 105 GLN A N 1
ATOM 830 C CA . GLN A 1 105 ? -14.346 -19.290 25.060 1.00 40.41 105 GLN A CA 1
ATOM 831 C C . GLN A 1 105 ? -15.830 -18.963 24.886 1.00 40.41 105 GLN A C 1
ATOM 833 O O . GLN A 1 105 ? -16.190 -17.804 24.686 1.00 40.41 105 GLN A O 1
ATOM 838 N N . GLN A 1 106 ? -16.684 -19.989 24.910 1.00 32.84 106 GLN A N 1
ATOM 839 C CA . GLN A 1 106 ? -18.138 -19.840 24.857 1.00 32.84 106 GLN A CA 1
ATOM 840 C C . GLN A 1 106 ? -18.611 -18.958 26.017 1.00 32.84 106 GLN A C 1
ATOM 842 O O . GLN A 1 106 ? -18.840 -19.436 27.125 1.00 32.84 106 GLN A O 1
ATOM 847 N N . THR A 1 107 ? -18.788 -17.666 25.769 1.00 30.58 107 THR A N 1
ATOM 848 C CA . THR A 1 107 ? -19.534 -16.794 26.666 1.00 30.58 107 THR A CA 1
ATOM 849 C C . THR A 1 107 ? -21.021 -17.030 26.420 1.00 30.58 107 THR A C 1
ATOM 851 O O . THR A 1 107 ? -21.596 -16.676 25.390 1.00 30.58 107 THR A O 1
ATOM 854 N N . THR A 1 108 ? -21.655 -17.698 27.380 1.00 29.36 108 THR A N 1
ATOM 855 C CA . THR A 1 108 ? -23.110 -17.772 27.526 1.00 29.36 108 THR A CA 1
ATOM 856 C C . THR A 1 108 ? -23.702 -16.363 27.487 1.00 29.36 108 THR A C 1
ATOM 858 O O . THR A 1 108 ? -23.356 -15.516 28.308 1.00 29.36 108 THR A O 1
ATOM 861 N N . LYS A 1 109 ? -24.589 -16.109 26.518 1.00 28.86 109 LYS A N 1
ATOM 862 C CA . LYS A 1 109 ? -25.296 -14.830 26.348 1.00 28.86 109 LYS A CA 1
ATOM 863 C C . LYS A 1 109 ? -26.104 -14.479 27.610 1.00 28.86 109 LYS A C 1
ATOM 865 O O . LYS A 1 109 ? -26.928 -15.301 28.012 1.00 28.86 109 LYS A O 1
ATOM 870 N N . PRO A 1 110 ? -25.989 -13.264 28.176 1.00 31.55 110 PRO A N 1
ATOM 871 C CA . PRO A 1 110 ? -26.994 -12.746 29.094 1.00 31.55 110 PRO A CA 1
ATOM 872 C C . PRO A 1 110 ? -28.269 -12.375 28.322 1.00 31.55 110 PRO A C 1
ATOM 874 O O . PRO A 1 110 ? -28.225 -11.729 27.273 1.00 31.55 110 PRO A O 1
ATOM 877 N N . GLN A 1 111 ? -29.405 -12.822 28.847 1.00 30.22 111 GLN A N 1
ATOM 878 C CA . GLN A 1 111 ? -30.759 -12.581 28.353 1.00 30.22 111 GLN A CA 1
ATOM 879 C C . GLN A 1 111 ? -31.103 -11.079 28.394 1.00 30.22 111 GLN A C 1
ATOM 881 O O . GLN A 1 111 ? -30.914 -10.433 29.421 1.00 30.22 111 GLN A O 1
ATOM 886 N N . LYS A 1 112 ? -31.602 -10.516 27.282 1.00 32.97 112 LYS A N 1
ATOM 887 C CA . LYS A 1 112 ? -32.089 -9.124 27.214 1.00 32.97 112 LYS A CA 1
ATOM 888 C C . LYS A 1 112 ? -33.506 -9.006 27.791 1.00 32.97 112 LYS A C 1
ATOM 890 O O . LYS A 1 112 ? -34.378 -9.797 27.438 1.00 32.97 112 LYS A O 1
ATOM 895 N N . ASP A 1 113 ? -33.701 -7.992 28.631 1.00 31.83 113 ASP A N 1
ATOM 896 C CA . ASP A 1 113 ? -34.980 -7.514 29.177 1.00 31.83 113 ASP A CA 1
ATOM 897 C C . ASP A 1 113 ? -35.818 -6.802 28.075 1.00 31.83 113 ASP A C 1
ATOM 899 O O . ASP A 1 113 ? -35.222 -6.065 27.280 1.00 31.83 113 ASP A O 1
ATOM 903 N N . PRO A 1 114 ? -37.150 -7.013 27.943 1.00 35.50 114 PRO A N 1
ATOM 904 C CA . PRO A 1 114 ? -37.903 -6.603 26.752 1.00 35.50 114 PRO A CA 1
ATOM 905 C C . PRO A 1 114 ? -38.382 -5.144 26.650 1.00 35.50 114 PRO A C 1
ATOM 907 O O . PRO A 1 114 ? -39.069 -4.857 25.675 1.00 35.50 114 PRO A O 1
ATOM 910 N N . ASN A 1 115 ? -38.091 -4.212 27.566 1.00 37.53 115 ASN A N 1
ATOM 911 C CA . ASN A 1 115 ? -38.733 -2.881 27.519 1.00 37.53 115 ASN A CA 1
ATOM 912 C C . ASN A 1 115 ? -37.775 -1.685 27.680 1.00 37.53 115 ASN A C 1
ATOM 914 O O . ASN A 1 115 ? -37.338 -1.370 28.782 1.00 37.53 115 ASN A O 1
ATOM 918 N N . GLY A 1 116 ? -37.538 -0.949 26.586 1.00 27.53 116 GLY A N 1
ATOM 919 C CA . GLY A 1 116 ? -36.906 0.380 26.590 1.00 27.53 116 GLY A CA 1
ATOM 920 C C . GLY A 1 116 ? -36.641 0.921 25.171 1.00 27.53 116 GLY A C 1
ATOM 921 O O . GLY A 1 116 ? -36.172 0.152 24.332 1.00 27.53 116 GLY A O 1
ATOM 922 N N . PRO A 1 117 ? -36.961 2.195 24.855 1.00 36.06 117 PRO A N 1
ATOM 923 C CA . PRO A 1 117 ? -37.100 2.668 23.477 1.00 36.06 117 PRO A CA 1
ATOM 924 C C . PRO A 1 117 ? -35.814 3.267 22.884 1.00 36.06 117 PRO A C 1
ATOM 926 O O . PRO A 1 117 ? -34.918 3.703 23.603 1.00 36.06 117 PRO A O 1
ATOM 929 N N . THR A 1 118 ? -35.863 3.456 21.560 1.00 29.33 118 THR A N 1
ATOM 930 C CA . THR A 1 118 ? -35.177 4.495 20.758 1.00 29.33 118 THR A CA 1
ATOM 931 C C . THR A 1 118 ? -34.035 4.012 19.862 1.00 29.33 118 THR A C 1
ATOM 933 O O . THR A 1 118 ? -32.944 3.646 20.297 1.00 29.33 118 THR A O 1
ATOM 936 N N . THR A 1 119 ? -34.310 4.109 18.561 1.00 37.06 119 THR A N 1
ATOM 937 C CA . THR A 1 119 ? -33.391 4.118 17.422 1.00 37.06 119 THR A CA 1
ATOM 938 C C . THR A 1 119 ? -32.092 4.851 17.764 1.00 37.06 119 THR A C 1
ATOM 940 O O . THR A 1 119 ? -32.071 6.071 17.898 1.00 37.06 119 THR A O 1
ATOM 943 N N . THR A 1 120 ? -31.003 4.105 17.944 1.00 28.81 120 THR A N 1
ATOM 944 C CA . THR A 1 120 ? -29.663 4.657 18.186 1.00 28.81 120 THR A CA 1
ATOM 945 C C . THR A 1 120 ? -28.796 4.426 16.948 1.00 28.81 120 THR A C 1
ATOM 947 O O . THR A 1 120 ? -28.957 3.429 16.253 1.00 28.81 120 THR A O 1
ATOM 950 N N . ILE A 1 121 ? -27.841 5.331 16.725 1.00 34.88 121 ILE A N 1
ATOM 951 C CA . ILE A 1 121 ? -26.817 5.502 15.665 1.00 34.88 121 ILE A CA 1
ATOM 952 C C . ILE A 1 121 ? -26.188 4.216 15.048 1.00 34.88 121 ILE A C 1
ATOM 954 O O . ILE A 1 121 ? -25.563 4.277 13.988 1.00 34.88 121 ILE A O 1
ATOM 958 N N . LYS A 1 122 ? -26.406 3.034 15.634 1.00 34.81 122 LYS A N 1
ATOM 959 C CA . LYS A 1 122 ? -26.002 1.713 15.122 1.00 34.81 122 LYS A CA 1
ATOM 960 C C . LYS A 1 122 ? -26.628 1.345 13.767 1.00 34.81 122 LYS A C 1
ATOM 962 O O . LYS A 1 122 ? -26.016 0.583 13.020 1.00 34.81 122 LYS A O 1
ATOM 967 N N . ASP A 1 123 ? -27.780 1.916 13.413 1.00 30.44 123 ASP A N 1
ATOM 968 C CA . ASP A 1 123 ? -28.475 1.590 12.156 1.00 30.44 123 ASP A CA 1
ATOM 969 C C . ASP A 1 123 ? -27.858 2.252 10.907 1.00 30.44 123 ASP A C 1
ATOM 971 O O . ASP A 1 123 ? -28.070 1.793 9.785 1.00 30.44 123 ASP A O 1
ATOM 975 N N . ILE A 1 124 ? -27.029 3.292 11.069 1.00 39.22 124 ILE A N 1
ATOM 976 C CA . ILE A 1 124 ? -26.426 4.013 9.931 1.00 39.22 124 ILE A CA 1
ATOM 977 C C . ILE A 1 124 ? -25.161 3.304 9.412 1.00 39.22 124 ILE A C 1
ATOM 979 O O . ILE A 1 124 ? -24.886 3.338 8.212 1.00 39.22 124 ILE A O 1
ATOM 983 N N . ASP A 1 125 ? -24.416 2.584 10.264 1.00 35.81 125 ASP A N 1
ATOM 984 C CA . ASP A 1 125 ? -23.272 1.761 9.818 1.00 35.81 125 ASP A CA 1
ATOM 985 C C . ASP A 1 125 ? -23.717 0.566 8.943 1.00 35.81 125 ASP A C 1
ATOM 987 O O . ASP A 1 125 ? -22.939 0.064 8.126 1.00 35.81 125 ASP A O 1
ATOM 991 N N . TYR A 1 126 ? -24.990 0.161 9.033 1.00 41.75 126 TYR A N 1
ATOM 992 C CA . TYR A 1 126 ? -25.592 -0.830 8.134 1.00 41.75 126 TYR A CA 1
ATOM 993 C C . TYR A 1 126 ? -25.861 -0.290 6.718 1.00 41.75 126 TYR A C 1
ATOM 995 O O . TYR A 1 126 ? -25.856 -1.072 5.773 1.00 41.75 126 TYR A O 1
ATOM 1003 N N . GLN A 1 127 ? -26.055 1.024 6.546 1.00 38.25 127 GLN A N 1
ATOM 1004 C CA . GLN A 1 127 ? -26.416 1.639 5.255 1.00 38.25 127 GLN A CA 1
ATOM 1005 C C . GLN A 1 127 ? -25.202 2.029 4.392 1.00 38.25 127 GLN A C 1
ATOM 1007 O O . GLN A 1 127 ? -25.333 2.172 3.181 1.00 38.25 127 GLN A O 1
ATOM 1012 N N . ILE A 1 128 ? -24.019 2.203 4.998 1.00 39.91 128 ILE A N 1
ATOM 1013 C CA . ILE A 1 128 ? -22.773 2.583 4.290 1.00 39.91 128 ILE A CA 1
ATOM 1014 C C . ILE A 1 128 ? -21.840 1.373 4.102 1.00 39.91 128 ILE A C 1
ATOM 1016 O O . ILE A 1 128 ? -20.812 1.458 3.431 1.00 39.91 128 ILE A O 1
ATOM 1020 N N . SER A 1 129 ? -22.216 0.209 4.635 1.00 38.84 129 SER A N 1
ATOM 1021 C CA . SER A 1 129 ? -21.671 -1.053 4.141 1.00 38.84 129 SER A CA 1
ATOM 1022 C C . SER A 1 129 ? -22.033 -1.146 2.652 1.00 38.84 129 SER A C 1
ATOM 1024 O O . SER A 1 129 ? -23.207 -0.945 2.331 1.00 38.84 129 SER A O 1
ATOM 1026 N N . PRO A 1 130 ? -21.086 -1.400 1.726 1.00 33.44 130 PRO A N 1
ATOM 1027 C CA . PRO A 1 130 ? -21.461 -1.646 0.343 1.00 33.44 130 PRO A CA 1
ATOM 1028 C C . PRO A 1 130 ? -22.514 -2.746 0.371 1.00 33.44 130 PRO A C 1
ATOM 1030 O O . PRO A 1 130 ? -22.289 -3.777 1.008 1.00 33.44 130 PRO A O 1
ATOM 1033 N N . SER A 1 131 ? -23.672 -2.514 -0.247 1.00 31.66 131 SER A N 1
ATOM 1034 C CA . SER A 1 131 ? -24.630 -3.583 -0.486 1.00 31.66 131 SER A CA 1
ATOM 1035 C C . SER A 1 131 ? -23.840 -4.701 -1.161 1.00 31.66 131 SER A C 1
ATOM 1037 O O . SER A 1 131 ? -23.361 -4.519 -2.281 1.00 31.66 131 SER A O 1
ATOM 1039 N N . LEU A 1 132 ? -23.584 -5.796 -0.435 1.00 37.78 132 LEU A N 1
ATOM 1040 C CA . LEU A 1 132 ? -22.975 -6.983 -1.011 1.00 37.78 132 LEU A CA 1
ATOM 1041 C C . LEU A 1 132 ? -23.998 -7.511 -2.013 1.00 37.78 132 LEU A C 1
ATOM 1043 O O . LEU A 1 132 ? -24.886 -8.284 -1.660 1.00 37.78 132 LEU A O 1
ATOM 1047 N N . GLU A 1 133 ? -23.901 -7.062 -3.260 1.00 32.34 133 GLU A N 1
ATOM 1048 C CA . GLU A 1 133 ? -24.431 -7.843 -4.361 1.00 32.34 133 GLU A CA 1
ATOM 1049 C C . GLU A 1 133 ? -23.795 -9.227 -4.251 1.00 32.34 133 GLU A C 1
ATOM 1051 O O . GLU A 1 133 ? -22.586 -9.374 -4.038 1.00 32.34 133 GLU A O 1
ATOM 1056 N N . THR A 1 134 ? -24.651 -10.243 -4.285 1.00 28.23 134 THR A N 1
ATOM 1057 C CA . THR A 1 134 ? -24.269 -11.645 -4.166 1.00 28.23 134 THR A CA 1
ATOM 1058 C C . THR A 1 134 ? -23.120 -11.923 -5.138 1.00 28.23 134 THR A C 1
ATOM 1060 O O . THR A 1 134 ? -23.231 -11.528 -6.302 1.00 28.23 134 THR A O 1
ATOM 1063 N N . PRO A 1 135 ? -22.016 -12.566 -4.710 1.00 30.27 135 PRO A N 1
ATOM 1064 C CA . PRO A 1 135 ? -20.913 -12.853 -5.613 1.00 30.27 135 PRO A CA 1
ATOM 1065 C C . PRO A 1 135 ? -21.434 -13.588 -6.848 1.00 30.27 135 PRO A C 1
ATOM 1067 O O . PRO A 1 135 ? -22.042 -14.652 -6.726 1.00 30.27 135 PRO A O 1
ATOM 1070 N N . GLN A 1 136 ? -21.191 -13.040 -8.041 1.00 31.25 136 GLN A N 1
ATOM 1071 C CA . GLN A 1 136 ? -21.207 -13.872 -9.235 1.00 31.25 136 GLN A CA 1
ATOM 1072 C C . GLN A 1 136 ? -20.061 -14.873 -9.073 1.00 31.25 136 GLN A C 1
ATOM 1074 O O . GLN A 1 136 ? -18.888 -14.503 -9.112 1.00 31.25 136 GLN A O 1
ATOM 1079 N N . GLU A 1 137 ? -20.415 -16.130 -8.801 1.00 30.22 137 GLU A N 1
ATOM 1080 C CA . GLU A 1 137 ? -19.489 -17.254 -8.699 1.00 30.22 137 GLU A CA 1
ATOM 1081 C C . GLU A 1 137 ? -18.695 -17.375 -10.007 1.00 30.22 137 GLU A C 1
ATOM 1083 O O . GLU A 1 137 ? -19.157 -17.937 -11.000 1.00 30.22 137 GLU A O 1
ATOM 1088 N N . THR A 1 138 ? -17.465 -16.873 -10.011 1.00 31.27 138 THR A N 1
ATOM 1089 C CA . THR A 1 138 ? -16.478 -17.226 -11.028 1.00 31.27 138 THR A CA 1
ATOM 1090 C C . THR A 1 138 ? -15.359 -18.028 -10.380 1.00 31.27 138 THR A C 1
ATOM 1092 O O . THR A 1 138 ? -14.473 -17.485 -9.729 1.00 31.27 138 THR A O 1
ATOM 1095 N N . THR A 1 139 ? -15.429 -19.339 -10.634 1.00 31.55 139 THR A N 1
ATOM 1096 C CA . THR A 1 139 ? -14.367 -20.360 -10.578 1.00 31.55 139 THR A CA 1
ATOM 1097 C C . THR A 1 139 ? -13.818 -20.765 -9.203 1.00 31.55 139 THR A C 1
ATOM 1099 O O . THR A 1 139 ? -13.088 -20.030 -8.549 1.00 31.55 139 THR A O 1
ATOM 1102 N N . LYS A 1 140 ? -14.113 -22.019 -8.823 1.00 36.31 140 LYS A N 1
ATOM 1103 C CA . LYS A 1 140 ? -13.498 -22.754 -7.708 1.00 36.31 140 LYS A CA 1
ATOM 1104 C C . LYS A 1 140 ? -12.075 -23.176 -8.092 1.00 36.31 140 LYS A C 1
ATOM 1106 O O . LYS A 1 140 ? -11.907 -23.903 -9.070 1.00 36.31 140 LYS A O 1
ATOM 1111 N N . SER A 1 141 ? -11.074 -22.758 -7.322 1.00 31.88 141 SER A N 1
ATOM 1112 C CA . SER A 1 141 ? -9.724 -23.332 -7.341 1.00 31.88 141 SER A CA 1
ATOM 1113 C C . SER A 1 141 ? -9.510 -24.275 -6.143 1.00 31.88 141 SER A C 1
ATOM 1115 O O . SER A 1 141 ? -10.303 -24.318 -5.205 1.00 31.88 141 SER A O 1
ATOM 1117 N N . HIS A 1 142 ? -8.484 -25.114 -6.280 1.00 36.09 142 HIS A N 1
ATOM 1118 C CA . HIS A 1 142 ? -8.198 -26.371 -5.585 1.00 36.09 142 HIS A CA 1
ATOM 1119 C C . HIS A 1 142 ? -8.161 -26.295 -4.044 1.00 36.09 142 HIS A C 1
ATOM 1121 O O . HIS A 1 142 ? -7.509 -25.432 -3.468 1.00 36.09 142 HIS A O 1
ATOM 1127 N N . VAL A 1 143 ? -8.812 -27.270 -3.395 1.00 48.91 143 VAL A N 1
ATOM 1128 C CA . VAL A 1 143 ? -8.950 -27.408 -1.933 1.00 48.91 143 VAL A CA 1
ATOM 1129 C C . VAL A 1 143 ? -7.684 -28.004 -1.291 1.00 48.91 143 VAL A C 1
ATOM 1131 O O . VAL A 1 143 ? -7.273 -29.104 -1.656 1.00 48.91 143 VAL A O 1
ATOM 1134 N N . GLY A 1 144 ? -7.130 -27.280 -0.311 1.00 33.41 144 GLY A N 1
ATOM 1135 C CA . GLY A 1 144 ? -6.114 -27.656 0.690 1.00 33.41 144 GLY A CA 1
ATOM 1136 C C . GLY A 1 144 ? -6.401 -26.904 2.012 1.00 33.41 144 GLY A C 1
ATOM 1137 O O . GLY A 1 144 ? -7.306 -26.064 2.017 1.00 33.41 144 GLY A O 1
ATOM 1138 N N . PRO A 1 145 ? -5.740 -27.204 3.153 1.00 45.59 145 PRO A N 1
ATOM 1139 C CA . PRO A 1 145 ? -6.225 -26.798 4.475 1.00 45.59 145 PRO A CA 1
ATOM 1140 C C . PRO A 1 145 ? -6.222 -25.269 4.632 1.00 45.59 145 PRO A C 1
ATOM 1142 O O . PRO A 1 145 ? -5.172 -24.637 4.682 1.00 45.59 145 PRO A O 1
ATOM 1145 N N . GLY A 1 146 ? -7.433 -24.705 4.707 1.00 52.94 146 GLY A N 1
ATOM 1146 C CA . GLY A 1 146 ? -7.713 -23.270 4.787 1.00 52.94 146 GLY A CA 1
ATOM 1147 C C . GLY A 1 146 ? -8.092 -22.669 3.432 1.00 52.94 146 GLY A C 1
ATOM 1148 O O . GLY A 1 146 ? -7.324 -21.899 2.864 1.00 52.94 146 GLY A O 1
ATOM 1149 N N . ASN A 1 147 ? -9.270 -23.022 2.904 1.00 64.62 147 ASN A N 1
ATOM 1150 C CA . ASN A 1 147 ? -9.749 -22.598 1.584 1.00 64.62 147 ASN A CA 1
ATOM 1151 C C . ASN A 1 147 ? -9.958 -21.067 1.533 1.00 64.62 147 ASN A C 1
ATOM 1153 O O . ASN A 1 147 ? -11.052 -20.558 1.775 1.00 64.62 147 ASN A O 1
ATOM 1157 N N . THR A 1 148 ? -8.890 -20.318 1.266 1.00 79.50 148 THR A N 1
ATOM 1158 C CA . THR A 1 148 ? -8.934 -18.861 1.131 1.00 79.50 148 THR A CA 1
ATOM 1159 C C . THR A 1 148 ? -9.479 -18.526 -0.247 1.00 79.50 148 THR A C 1
ATOM 1161 O O . THR A 1 148 ? -8.928 -18.945 -1.261 1.00 79.50 148 THR A O 1
ATOM 1164 N N . THR A 1 149 ? -10.574 -17.771 -0.289 1.00 84.94 149 THR A N 1
ATOM 1165 C CA . THR A 1 149 ? -11.155 -17.273 -1.540 1.00 84.94 149 THR A CA 1
ATOM 1166 C C . THR A 1 149 ? -10.773 -15.811 -1.722 1.00 84.94 149 THR A C 1
ATOM 1168 O O . THR A 1 149 ? -10.791 -15.039 -0.764 1.00 84.94 149 THR A O 1
ATOM 1171 N N . VAL A 1 150 ? -10.440 -15.423 -2.952 1.00 83.38 150 VAL A N 1
ATOM 1172 C CA . VAL A 1 150 ? -10.155 -14.031 -3.315 1.00 83.38 150 VAL A CA 1
ATOM 1173 C C . VAL A 1 150 ? -11.388 -13.436 -3.986 1.00 83.38 150 VAL A C 1
ATOM 1175 O O . VAL A 1 150 ? -11.932 -14.025 -4.917 1.00 83.38 150 VAL A O 1
ATOM 1178 N N . ALA A 1 151 ? -11.813 -12.260 -3.529 1.00 86.38 151 ALA A N 1
ATOM 1179 C CA . ALA A 1 151 ? -12.907 -11.497 -4.121 1.00 86.38 151 ALA A CA 1
ATOM 1180 C C . ALA A 1 151 ? -12.478 -10.042 -4.344 1.00 86.38 151 ALA A C 1
ATOM 1182 O O . ALA A 1 151 ? -11.711 -9.483 -3.559 1.00 86.38 151 ALA A O 1
ATOM 1183 N N . MET A 1 152 ? -12.976 -9.429 -5.419 1.00 87.69 152 MET A N 1
ATOM 1184 C CA . MET A 1 152 ? -12.720 -8.025 -5.734 1.00 87.69 152 MET A CA 1
ATOM 1185 C C . MET A 1 152 ? -13.911 -7.175 -5.302 1.00 87.69 152 MET A C 1
ATOM 1187 O O . MET A 1 152 ? -15.013 -7.334 -5.820 1.00 87.69 152 MET A O 1
ATOM 1191 N N . PHE A 1 153 ? -13.673 -6.245 -4.382 1.00 89.12 153 PHE A N 1
ATOM 1192 C CA . PHE A 1 153 ? -14.683 -5.299 -3.922 1.00 89.12 153 PHE A CA 1
ATOM 1193 C C . PHE A 1 153 ? -14.451 -3.945 -4.582 1.00 89.12 153 PHE A C 1
ATOM 1195 O O . PHE A 1 153 ? -13.398 -3.326 -4.420 1.00 89.12 153 PHE A O 1
ATOM 1202 N N . LYS A 1 154 ? -15.439 -3.476 -5.346 1.00 91.25 154 LYS A N 1
ATOM 1203 C CA . LYS A 1 154 ? -15.395 -2.154 -5.967 1.00 91.25 154 LYS A CA 1
ATOM 1204 C C . LYS A 1 154 ? -15.841 -1.104 -4.955 1.00 91.25 154 LYS A C 1
ATOM 1206 O O . LYS A 1 154 ? -16.968 -1.153 -4.477 1.00 91.25 154 LYS A O 1
ATOM 1211 N N . ILE A 1 155 ? -14.978 -0.127 -4.698 1.00 91.50 155 ILE A N 1
ATOM 1212 C CA . ILE A 1 155 ? -15.300 1.050 -3.886 1.00 91.50 155 ILE A CA 1
ATOM 1213 C C . ILE A 1 155 ? -15.426 2.243 -4.824 1.00 91.50 155 ILE A C 1
ATOM 1215 O O . ILE A 1 155 ? -14.488 2.574 -5.554 1.00 91.50 155 ILE A O 1
ATOM 1219 N N . THR A 1 156 ? -16.601 2.866 -4.855 1.00 95.00 156 THR A N 1
ATOM 1220 C CA . T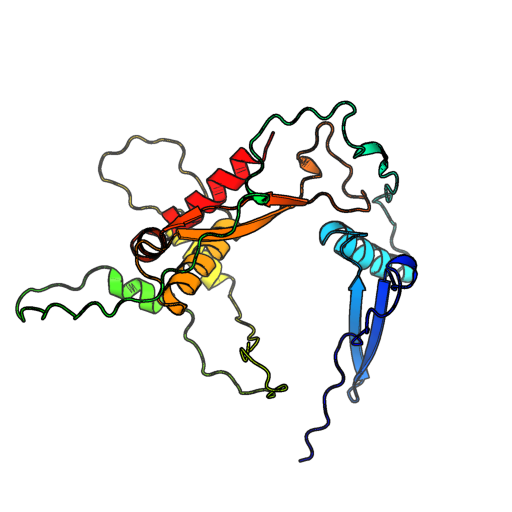HR A 1 156 ? -16.841 4.030 -5.713 1.00 95.00 156 THR A CA 1
ATOM 1221 C C . THR A 1 156 ? -16.239 5.295 -5.109 1.00 95.00 156 THR A C 1
ATOM 1223 O O . THR A 1 156 ? -15.966 5.383 -3.910 1.00 95.00 156 THR A O 1
ATOM 1226 N N . ARG A 1 157 ? -16.045 6.318 -5.950 1.00 93.75 157 ARG A N 1
ATOM 1227 C CA . ARG A 1 157 ? -15.588 7.635 -5.492 1.00 93.75 157 ARG A CA 1
ATOM 1228 C C . ARG A 1 157 ? -16.555 8.240 -4.472 1.00 93.75 157 ARG A C 1
ATOM 1230 O O . ARG A 1 157 ? -16.097 8.802 -3.484 1.00 93.75 157 ARG A O 1
ATOM 1237 N N . ASP A 1 158 ? -17.857 8.083 -4.683 1.00 95.62 158 ASP A N 1
ATOM 1238 C CA . ASP A 1 158 ? -18.879 8.623 -3.784 1.00 95.62 158 ASP A CA 1
ATOM 1239 C C . ASP A 1 158 ? -18.859 7.911 -2.430 1.00 95.62 158 ASP A C 1
ATOM 1241 O O . ASP A 1 158 ? -18.837 8.574 -1.398 1.00 95.62 158 ASP A O 1
ATOM 1245 N N . GLN A 1 159 ? -18.742 6.578 -2.418 1.00 94.38 159 GLN A N 1
ATOM 1246 C CA . GLN A 1 159 ? -18.568 5.802 -1.184 1.00 94.38 159 GLN A CA 1
ATOM 1247 C C . GLN A 1 159 ? -17.311 6.233 -0.419 1.00 94.38 159 GLN A C 1
ATOM 1249 O O . GLN A 1 159 ? -17.364 6.458 0.789 1.00 94.38 159 GLN A O 1
ATOM 1254 N N . LEU A 1 160 ? -16.184 6.412 -1.115 1.00 95.31 160 LEU A N 1
ATOM 1255 C CA . LEU A 1 160 ? -14.947 6.888 -0.498 1.00 95.31 160 LEU A CA 1
ATOM 1256 C C . LEU A 1 160 ? -15.093 8.311 0.064 1.00 95.31 160 LEU A C 1
ATOM 1258 O O . LEU A 1 160 ? -14.610 8.592 1.158 1.00 95.31 160 LEU A O 1
ATOM 1262 N N . ASN A 1 161 ? -15.778 9.202 -0.653 1.00 93.62 161 ASN A N 1
ATOM 1263 C CA . ASN A 1 161 ? -16.039 10.563 -0.192 1.00 93.62 161 ASN A CA 1
ATOM 1264 C C . ASN A 1 161 ? -16.947 10.582 1.044 1.00 93.62 161 ASN A C 1
ATOM 1266 O O . ASN A 1 161 ? -16.676 11.342 1.970 1.00 93.62 161 ASN A O 1
ATOM 1270 N N . ILE A 1 162 ? -17.964 9.716 1.098 1.00 94.00 162 ILE A N 1
ATOM 1271 C CA . ILE A 1 162 ? -18.825 9.540 2.275 1.00 94.00 162 ILE A CA 1
ATOM 1272 C C . ILE A 1 162 ? -17.997 9.070 3.476 1.00 94.00 162 ILE A C 1
ATOM 1274 O O . ILE A 1 162 ? -18.093 9.660 4.552 1.00 94.00 162 ILE A O 1
ATOM 1278 N N . LEU A 1 163 ? -17.137 8.059 3.297 1.00 93.94 163 LEU A N 1
ATOM 1279 C CA . LEU A 1 163 ? -16.245 7.585 4.360 1.00 93.94 163 LEU A CA 1
ATOM 1280 C C . LEU A 1 163 ? -15.321 8.705 4.855 1.00 93.94 163 LEU A C 1
ATOM 1282 O O . LEU A 1 163 ? -15.171 8.893 6.062 1.00 93.94 163 LEU A O 1
ATOM 1286 N N . LYS A 1 164 ? -14.729 9.482 3.938 1.00 93.62 164 LYS A N 1
ATOM 1287 C CA . LYS A 1 164 ? -13.865 10.615 4.300 1.00 93.62 164 LYS A CA 1
ATOM 1288 C C . LYS A 1 164 ? -14.613 11.714 5.031 1.00 93.62 164 LYS A C 1
ATOM 1290 O O . LYS A 1 164 ? -14.065 12.262 5.981 1.00 93.62 164 LYS A O 1
ATOM 1295 N N . ALA A 1 165 ? -15.821 12.049 4.589 1.00 91.44 165 ALA A N 1
ATOM 1296 C CA . ALA A 1 165 ? -16.653 13.028 5.268 1.00 91.44 165 ALA A CA 1
ATOM 1297 C C . ALA A 1 165 ? -16.934 12.560 6.698 1.00 91.44 165 ALA A C 1
ATOM 1299 O O . ALA A 1 165 ? -16.639 13.299 7.624 1.00 91.44 165 ALA A O 1
ATOM 1300 N N . LYS A 1 166 ? -17.360 11.302 6.878 1.00 89.38 166 LYS A N 1
ATOM 1301 C CA . LYS A 1 166 ? -17.646 10.711 8.193 1.00 89.38 166 LYS A CA 1
ATOM 1302 C C . LYS A 1 166 ? -16.435 10.705 9.131 1.00 89.38 166 LYS A C 1
ATOM 1304 O O . LYS A 1 166 ? -16.578 11.003 10.308 1.00 89.38 166 LYS A O 1
ATOM 1309 N N . ALA A 1 167 ? -15.250 10.359 8.628 1.00 90.12 167 ALA A N 1
ATOM 1310 C CA . ALA A 1 167 ? -14.039 10.327 9.446 1.00 90.12 167 ALA A CA 1
ATOM 1311 C C . ALA A 1 167 ? -13.573 11.731 9.872 1.00 90.12 167 ALA A C 1
ATOM 1313 O O . ALA A 1 167 ? -13.077 11.901 10.983 1.00 90.12 167 ALA A O 1
ATOM 1314 N N . ASN A 1 168 ? -13.733 12.729 8.998 1.00 86.88 168 ASN A N 1
ATOM 1315 C CA . ASN A 1 168 ? -13.239 14.093 9.212 1.00 86.88 168 ASN A CA 1
ATOM 1316 C C . ASN A 1 168 ? -14.277 15.045 9.817 1.00 86.88 168 ASN A C 1
ATOM 1318 O O . ASN A 1 168 ? -13.927 16.136 10.254 1.00 86.88 168 ASN A O 1
ATOM 1322 N N . SER A 1 169 ? -15.547 14.652 9.857 1.00 80.81 169 SER A N 1
ATOM 1323 C CA . SER A 1 169 ? -16.621 15.404 10.502 1.00 80.81 169 SER A CA 1
ATOM 1324 C C . SER A 1 169 ? -16.757 15.082 11.990 1.00 80.81 169 SER A C 1
ATOM 1326 O O . SER A 1 169 ? -17.856 15.284 12.496 1.00 80.81 169 SER A O 1
ATOM 1328 N N . GLY A 1 170 ? -15.712 14.516 12.623 1.00 64.06 170 GLY A N 1
ATOM 1329 C CA . GLY A 1 170 ? -15.747 13.871 13.943 1.00 64.06 170 GLY A CA 1
ATOM 1330 C C . GLY A 1 170 ? -16.672 14.562 14.941 1.00 64.06 170 GLY A C 1
ATOM 1331 O O . GLY A 1 170 ? -16.776 15.789 14.914 1.00 64.06 170 GLY A O 1
ATOM 1332 N N . ASP A 1 171 ? -17.359 13.764 15.768 1.00 57.41 171 ASP A N 1
ATOM 1333 C CA . ASP A 1 171 ? -18.369 14.225 16.722 1.00 57.41 171 ASP A CA 1
ATOM 1334 C C . ASP A 1 171 ? -17.887 15.504 17.407 1.00 57.41 171 ASP A C 1
ATOM 1336 O O . ASP A 1 171 ? -16.930 15.499 18.182 1.00 57.41 171 ASP A O 1
ATOM 1340 N N . LYS A 1 172 ? -18.503 16.633 17.044 1.00 48.00 172 LYS A N 1
ATOM 1341 C CA . LYS A 1 172 ? -18.263 17.894 17.730 1.00 48.00 172 LYS A CA 1
ATOM 1342 C C . LYS A 1 172 ? -18.761 17.685 19.153 1.00 48.00 172 LYS A C 1
ATOM 1344 O O . LYS A 1 172 ? -19.959 17.809 19.389 1.00 48.00 172 LYS A O 1
ATOM 1349 N N . GLU A 1 173 ? -17.877 17.355 20.086 1.00 44.22 173 GLU A N 1
ATOM 1350 C CA . GLU A 1 173 ? -18.199 17.537 21.495 1.00 44.22 173 GLU A CA 1
ATOM 1351 C C . GLU A 1 173 ? -18.561 19.015 21.681 1.00 44.22 173 GLU A C 1
ATOM 1353 O O . GLU A 1 173 ? -17.761 19.915 21.391 1.00 44.22 173 GLU A O 1
ATOM 1358 N N . GLU A 1 174 ? -19.806 19.270 22.092 1.00 39.16 174 GLU A N 1
ATOM 1359 C CA . GLU A 1 174 ? -20.279 20.589 22.504 1.00 39.16 174 GLU A CA 1
ATOM 1360 C C . GLU A 1 174 ? -19.353 21.118 23.611 1.00 39.16 174 GLU A C 1
ATOM 1362 O O . GLU A 1 174 ? -19.470 20.742 24.773 1.00 39.16 174 GLU A O 1
ATOM 1367 N N . GLY A 1 175 ? -18.402 21.983 23.245 1.00 46.25 175 GLY A N 1
ATOM 1368 C CA . GLY A 1 175 ? -17.562 22.721 24.197 1.00 46.25 175 GLY A CA 1
ATOM 1369 C C . GLY A 1 175 ? -16.041 22.589 24.037 1.00 46.25 175 GLY A C 1
ATOM 1370 O O . GLY A 1 175 ? -15.310 23.265 24.761 1.00 46.25 175 GLY A O 1
ATOM 1371 N N . GLY A 1 176 ? -15.528 21.788 23.098 1.00 41.19 176 GLY A N 1
ATOM 1372 C CA . GLY A 1 176 ? -14.082 21.631 22.880 1.00 41.19 176 GLY A CA 1
ATOM 1373 C C . GLY A 1 176 ? -13.453 22.750 22.035 1.00 41.19 176 GLY A C 1
ATOM 1374 O O . GLY A 1 176 ? -13.902 23.029 20.927 1.00 41.19 176 GLY A O 1
ATOM 1375 N N . LYS A 1 177 ? -12.392 23.389 22.551 1.00 40.69 177 LYS A N 1
ATOM 1376 C CA . LYS A 1 177 ? -11.600 24.451 21.892 1.00 40.69 177 LYS A CA 1
ATOM 1377 C C . LYS A 1 177 ? -11.250 24.112 20.436 1.00 40.69 177 LYS A C 1
ATOM 1379 O O . LYS A 1 177 ? -10.876 22.985 20.133 1.00 40.69 177 LYS A O 1
ATOM 1384 N N . THR A 1 178 ? -11.270 25.132 19.574 1.00 41.53 178 THR A N 1
ATOM 1385 C CA . THR A 1 178 ? -10.809 25.123 18.174 1.00 41.53 178 THR A CA 1
ATOM 1386 C C . THR A 1 178 ? -9.305 24.827 18.074 1.00 41.53 178 THR A C 1
ATOM 1388 O O . THR A 1 178 ? -8.493 25.716 17.820 1.00 41.53 178 THR A O 1
ATOM 1391 N N . GLY A 1 179 ? -8.922 23.582 18.338 1.00 49.53 179 GLY A N 1
ATOM 1392 C CA . GLY A 1 179 ? -7.645 23.007 17.940 1.00 49.53 179 GLY A CA 1
ATOM 1393 C C . GLY A 1 179 ? -7.712 22.558 16.482 1.00 49.53 179 GLY A C 1
ATOM 1394 O O . GLY A 1 179 ? -8.787 22.256 15.967 1.00 49.53 179 GLY A O 1
ATOM 1395 N N . ASN A 1 180 ? -6.562 22.557 15.812 1.00 55.38 180 ASN A N 1
ATOM 1396 C CA . ASN A 1 180 ? -6.401 22.196 14.404 1.00 55.38 180 ASN A CA 1
ATOM 1397 C C . ASN A 1 180 ? -7.112 20.857 14.100 1.00 55.38 180 ASN A C 1
ATOM 1399 O O . ASN A 1 180 ? -6.695 19.815 14.602 1.00 55.38 180 ASN A O 1
ATOM 1403 N N . THR A 1 181 ? -8.205 20.870 13.331 1.00 68.19 181 THR A N 1
ATOM 1404 C CA . THR A 1 181 ? -8.943 19.643 12.992 1.00 68.19 181 THR A CA 1
ATOM 1405 C C . THR A 1 181 ? -8.058 18.760 12.114 1.00 68.19 181 THR A C 1
ATOM 1407 O O . THR A 1 181 ? -7.728 19.139 10.989 1.00 68.19 181 THR A O 1
ATOM 1410 N N . ILE A 1 182 ? -7.649 17.594 12.624 1.00 81.50 182 ILE A N 1
ATOM 1411 C CA . ILE A 1 182 ? -6.870 16.619 11.853 1.00 81.50 182 ILE A CA 1
ATOM 1412 C C . ILE A 1 182 ? -7.734 16.134 10.684 1.00 81.50 182 ILE A C 1
ATOM 1414 O O . ILE A 1 182 ? -8.855 15.668 10.880 1.00 81.50 182 ILE A O 1
ATOM 1418 N N . SER A 1 183 ? -7.211 16.269 9.463 1.00 89.50 183 SER A N 1
ATOM 1419 C CA . SER A 1 183 ? -7.866 15.811 8.237 1.00 89.50 183 SER A CA 1
ATOM 1420 C C . SER A 1 183 ? -7.180 14.548 7.727 1.00 89.50 183 SER A C 1
ATOM 1422 O O . SER A 1 183 ? -6.045 14.586 7.250 1.00 89.50 183 SER A O 1
ATOM 1424 N N . TYR A 1 184 ? -7.879 13.423 7.821 1.00 93.56 184 TYR A N 1
ATOM 14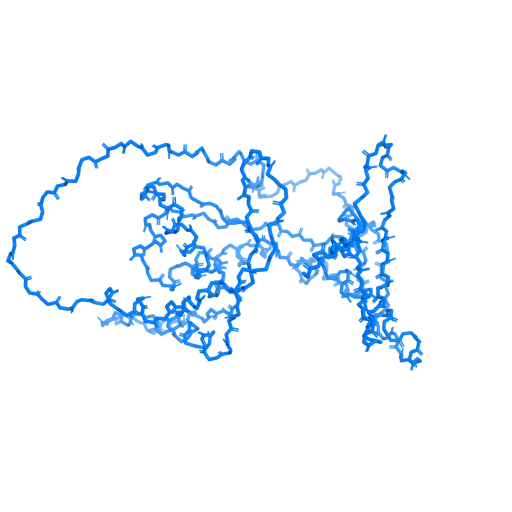25 C CA . TYR A 1 184 ? -7.418 12.112 7.394 1.00 93.56 184 TYR A CA 1
ATOM 1426 C C . TYR A 1 184 ? -7.516 11.944 5.871 1.00 93.56 184 TYR A C 1
ATOM 1428 O O . TYR A 1 184 ? -8.520 12.271 5.216 1.00 93.56 184 TYR A O 1
ATOM 1436 N N . SER A 1 185 ? -6.458 11.382 5.293 1.00 94.00 185 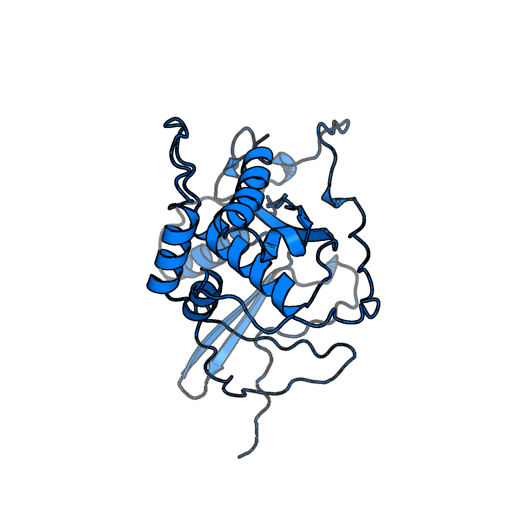SER A N 1
ATOM 1437 C CA . SER A 1 185 ? -6.354 11.047 3.876 1.00 94.00 185 SER A CA 1
ATOM 1438 C C . SER A 1 185 ? -7.320 9.929 3.478 1.00 94.00 185 SER A C 1
ATOM 1440 O O . SER A 1 185 ? -7.787 9.140 4.296 1.00 94.00 185 SER A O 1
ATOM 1442 N N . SER A 1 186 ? -7.599 9.814 2.176 1.00 94.88 186 SER A N 1
ATOM 1443 C CA . SER A 1 186 ? -8.439 8.727 1.652 1.00 94.88 186 SER A CA 1
ATOM 1444 C C . SER A 1 186 ? -7.874 7.346 1.999 1.00 94.88 186 SER A C 1
ATOM 1446 O O . SER A 1 186 ? -8.636 6.417 2.244 1.00 94.88 186 SER A O 1
ATOM 1448 N N . TYR A 1 187 ? -6.542 7.232 2.019 1.00 94.56 187 TYR A N 1
ATOM 1449 C CA . TYR A 1 187 ? -5.829 6.011 2.367 1.00 94.56 187 TYR A CA 1
ATOM 1450 C C . TYR A 1 187 ? -6.043 5.632 3.836 1.00 94.56 187 TYR A C 1
ATOM 1452 O O . TYR A 1 187 ? -6.447 4.504 4.101 1.00 94.56 187 TYR A O 1
ATOM 1460 N N . GLU A 1 188 ? -5.837 6.568 4.769 1.00 95.31 188 GLU A N 1
ATOM 1461 C CA . GLU A 1 188 ? -6.022 6.334 6.213 1.00 95.31 188 GLU A CA 1
ATOM 1462 C C . GLU A 1 188 ? -7.466 5.935 6.525 1.00 95.31 188 GLU A C 1
ATOM 1464 O O . GLU A 1 188 ? -7.710 4.939 7.202 1.00 95.31 188 GLU A O 1
ATOM 1469 N N . VAL A 1 189 ? -8.431 6.660 5.955 1.00 95.88 189 VAL A N 1
ATOM 1470 C CA . VAL A 1 189 ? -9.858 6.401 6.169 1.00 95.88 189 VAL A CA 1
ATOM 1471 C C . VAL A 1 189 ? -10.274 5.038 5.622 1.00 95.88 189 VAL A C 1
ATOM 1473 O O . VAL A 1 189 ? -10.932 4.265 6.319 1.00 95.88 189 VAL A O 1
ATOM 1476 N N . LEU A 1 190 ? -9.901 4.723 4.379 1.00 96.00 190 LEU A N 1
ATOM 1477 C CA . LEU A 1 190 ? -10.270 3.448 3.771 1.00 96.00 190 LEU A CA 1
ATOM 1478 C C . LEU A 1 190 ? -9.601 2.275 4.492 1.00 96.00 190 LEU A C 1
ATOM 1480 O O . LEU A 1 190 ? -10.256 1.281 4.791 1.00 96.00 190 LEU A O 1
ATOM 1484 N N . THR A 1 191 ? -8.316 2.402 4.802 1.00 96.00 191 THR A N 1
ATOM 1485 C CA . THR A 1 191 ? -7.554 1.367 5.505 1.00 96.00 191 THR A CA 1
ATOM 1486 C C . THR A 1 191 ? -8.122 1.125 6.905 1.00 96.00 191 THR A C 1
ATOM 1488 O O . THR A 1 191 ? -8.334 -0.026 7.286 1.00 96.00 191 THR A O 1
ATOM 1491 N N . GLY A 1 192 ? -8.477 2.189 7.633 1.00 95.94 192 GLY A N 1
ATOM 1492 C CA . GLY A 1 192 ? -9.145 2.088 8.931 1.00 95.94 192 GLY A CA 1
ATOM 1493 C C . GLY A 1 192 ? -10.503 1.401 8.821 1.00 95.94 192 GLY A C 1
ATOM 1494 O O . GLY A 1 192 ? -10.810 0.506 9.605 1.00 95.94 192 GLY A O 1
ATOM 1495 N N . HIS A 1 193 ? -11.297 1.741 7.802 1.00 95.69 193 HIS A N 1
ATOM 1496 C CA . HIS A 1 193 ? -12.569 1.068 7.542 1.00 95.69 193 HIS A CA 1
ATOM 1497 C C . HIS A 1 193 ? -12.384 -0.433 7.267 1.00 95.69 193 HIS A C 1
ATOM 1499 O O . HIS A 1 193 ? -13.065 -1.251 7.885 1.00 95.69 193 HIS A O 1
ATOM 1505 N N . LEU A 1 194 ? -11.432 -0.801 6.401 1.00 95.62 194 LEU A N 1
ATOM 1506 C CA . LEU A 1 194 ? -11.111 -2.195 6.076 1.00 95.62 194 LEU A CA 1
ATOM 1507 C C . LEU A 1 194 ? -10.641 -2.984 7.305 1.00 95.62 194 LEU A C 1
ATOM 1509 O O . LEU A 1 194 ? -11.022 -4.145 7.473 1.00 95.62 194 LEU A O 1
ATOM 1513 N N . TRP A 1 195 ? -9.858 -2.361 8.186 1.00 96.00 195 TRP A N 1
ATOM 1514 C CA . TRP A 1 195 ? -9.419 -2.979 9.434 1.00 96.00 195 TRP A CA 1
ATOM 1515 C C . TRP A 1 195 ? -10.603 -3.264 10.365 1.00 96.00 195 TRP A C 1
ATOM 1517 O O . TRP A 1 195 ? -10.774 -4.408 10.791 1.00 96.00 195 TRP A O 1
ATOM 1527 N N . ARG A 1 196 ? -11.489 -2.278 10.579 1.00 94.94 196 ARG A N 1
ATOM 1528 C CA . ARG A 1 196 ? -12.712 -2.434 11.392 1.00 94.94 196 ARG A CA 1
ATOM 1529 C C . ARG A 1 196 ? -13.598 -3.571 10.884 1.00 94.94 196 ARG A C 1
ATOM 1531 O O . ARG A 1 196 ? -13.971 -4.457 11.654 1.00 94.94 196 ARG A O 1
ATOM 1538 N N . ILE A 1 197 ? -13.921 -3.583 9.585 1.00 94.06 197 ILE A N 1
ATOM 1539 C CA . ILE A 1 197 ? -14.792 -4.628 9.019 1.00 94.06 197 ILE A CA 1
ATOM 1540 C C . ILE A 1 197 ? -14.121 -6.004 9.033 1.00 94.06 197 ILE A C 1
ATOM 1542 O O . ILE A 1 197 ? -14.815 -7.003 9.189 1.00 94.06 197 ILE A O 1
ATOM 1546 N N . SER A 1 198 ? -12.790 -6.072 8.925 1.00 93.31 198 SER A N 1
ATOM 1547 C CA . SER A 1 198 ? -12.051 -7.336 9.014 1.00 93.31 198 SER A CA 1
ATOM 1548 C C . SER A 1 198 ? -12.112 -7.924 10.422 1.00 93.31 198 SER A C 1
ATOM 1550 O O . SER A 1 198 ? -12.358 -9.119 10.563 1.00 93.31 198 SER A O 1
ATOM 1552 N N . CYS A 1 199 ? -11.944 -7.103 11.464 1.00 92.88 199 CYS A N 1
ATOM 1553 C CA . CYS A 1 199 ? -12.111 -7.539 12.855 1.00 92.88 199 CYS A CA 1
ATOM 1554 C C . CYS A 1 199 ? -13.539 -8.037 13.107 1.00 92.88 199 CYS A C 1
ATOM 1556 O O . CYS A 1 199 ? -13.731 -9.141 13.617 1.00 92.88 199 CYS A O 1
ATOM 1558 N N . LYS A 1 200 ? -14.539 -7.279 12.636 1.00 91.12 200 LYS A N 1
ATOM 1559 C CA . LYS A 1 200 ? -15.953 -7.660 12.732 1.00 91.12 200 LYS A CA 1
ATOM 1560 C C . LYS A 1 200 ? -16.256 -8.977 12.009 1.00 91.12 200 LYS A C 1
ATOM 1562 O O . LYS A 1 200 ? -16.925 -9.836 12.570 1.00 91.12 200 LYS A O 1
ATOM 1567 N N . ALA A 1 201 ? -15.751 -9.157 10.788 1.00 92.19 201 ALA A N 1
ATOM 1568 C CA . ALA A 1 201 ? -15.972 -10.365 9.991 1.00 92.19 201 ALA A CA 1
ATOM 1569 C C . ALA A 1 201 ? -15.291 -11.608 10.586 1.00 92.19 201 ALA A C 1
ATOM 1571 O O . ALA A 1 201 ? -15.797 -12.716 10.433 1.00 92.19 201 ALA A O 1
ATOM 1572 N N . ARG A 1 202 ? -14.157 -11.429 11.272 1.00 90.75 202 ARG A N 1
ATOM 1573 C CA . ARG A 1 202 ? -13.440 -12.514 11.959 1.00 90.75 202 ARG A CA 1
ATOM 1574 C C . ARG A 1 202 ? -14.060 -12.889 13.306 1.00 90.75 202 ARG A C 1
ATOM 1576 O O . ARG A 1 202 ? -13.726 -13.947 13.827 1.00 90.75 202 ARG A O 1
ATOM 1583 N N . GLY A 1 203 ? -14.946 -12.054 13.854 1.00 91.25 203 GLY A N 1
ATOM 1584 C CA . GLY A 1 203 ? -15.622 -12.317 15.126 1.00 91.25 203 GLY A CA 1
ATOM 1585 C C . GLY A 1 203 ? -14.652 -12.431 16.303 1.00 91.25 203 GLY A C 1
ATOM 1586 O O . GLY A 1 203 ? -14.830 -13.295 17.159 1.00 91.25 203 GLY A O 1
ATOM 1587 N N . PHE A 1 204 ? -13.594 -11.616 1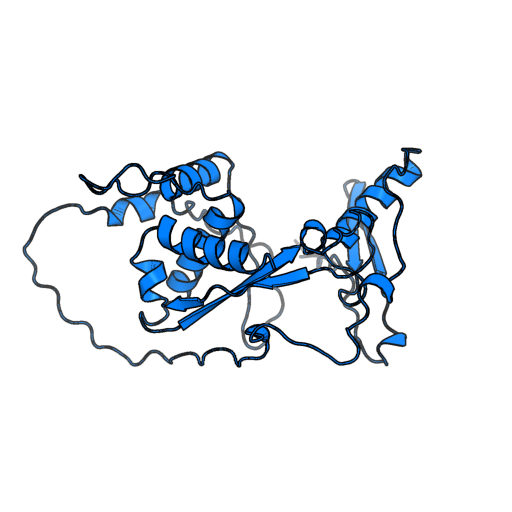6.313 1.00 89.75 204 PHE A N 1
ATOM 1588 C CA . PHE A 1 204 ? -12.620 -11.628 17.400 1.00 89.75 204 PHE A CA 1
ATOM 1589 C C . PHE A 1 204 ? -13.239 -11.159 18.728 1.00 89.75 204 PHE A C 1
ATOM 1591 O O . PHE A 1 204 ? -14.079 -10.258 18.700 1.00 89.75 204 PHE A O 1
ATOM 1598 N N . PRO A 1 205 ? -12.804 -11.718 19.877 1.00 92.69 205 PRO A N 1
ATOM 1599 C CA . PRO A 1 205 ? -13.132 -11.175 21.194 1.00 92.69 205 PRO A CA 1
ATOM 1600 C C . PRO A 1 205 ? -12.745 -9.699 21.312 1.00 92.69 205 PRO A C 1
ATOM 1602 O O . PRO A 1 205 ? -11.743 -9.281 20.730 1.00 92.69 205 PRO A O 1
ATOM 1605 N N . ASP A 1 206 ? -13.492 -8.926 22.098 1.00 93.75 206 ASP A N 1
ATOM 1606 C CA . ASP A 1 206 ? -13.271 -7.480 22.234 1.00 93.75 206 ASP A CA 1
ATOM 1607 C C . ASP A 1 206 ? -11.852 -7.150 22.723 1.00 93.75 206 ASP A C 1
ATOM 1609 O O . ASP A 1 206 ? -11.233 -6.193 22.265 1.00 93.75 206 ASP A O 1
ATOM 1613 N N . ASP A 1 207 ? -11.293 -8.001 23.582 1.00 93.81 207 ASP A N 1
ATOM 1614 C CA . ASP A 1 207 ? -9.958 -7.875 24.162 1.00 93.81 207 ASP A CA 1
ATOM 1615 C C . ASP A 1 207 ? -8.842 -8.507 23.302 1.00 93.81 207 ASP A C 1
ATOM 1617 O O . ASP A 1 207 ? -7.694 -8.619 23.748 1.00 93.81 207 ASP A O 1
ATOM 1621 N N . GLN A 1 208 ? -9.149 -8.970 22.087 1.00 93.94 208 GLN A N 1
ATOM 1622 C CA . GLN A 1 208 ? -8.146 -9.462 21.147 1.00 93.94 208 GLN A CA 1
ATOM 1623 C C . GLN A 1 208 ? -7.339 -8.288 20.597 1.00 93.94 208 GLN A C 1
ATOM 1625 O O . GLN A 1 208 ? -7.870 -7.439 19.882 1.00 93.94 208 GLN A O 1
ATOM 1630 N N . GLU A 1 209 ? -6.031 -8.290 20.845 1.00 94.25 209 GLU A N 1
ATOM 1631 C CA . GLU A 1 209 ? -5.118 -7.378 20.162 1.00 94.25 209 GLU A CA 1
ATOM 1632 C C . GLU A 1 209 ? -5.044 -7.728 18.675 1.00 94.25 209 GLU A C 1
ATOM 1634 O O . GLU A 1 209 ? -4.852 -8.888 18.293 1.00 94.25 209 GLU A O 1
ATOM 1639 N N . THR A 1 210 ? -5.172 -6.712 17.830 1.00 93.69 210 THR A N 1
ATOM 1640 C CA . THR A 1 210 ? -5.026 -6.836 16.386 1.00 93.69 210 THR A CA 1
ATOM 1641 C C . THR A 1 210 ? -3.933 -5.901 15.892 1.00 93.69 210 THR A C 1
ATOM 1643 O O . THR A 1 210 ? -3.776 -4.782 16.381 1.00 93.69 210 THR A O 1
ATOM 1646 N N . LYS A 1 211 ? -3.170 -6.380 14.910 1.00 91.56 211 LYS A N 1
ATOM 1647 C CA . LYS A 1 211 ? -2.109 -5.631 14.240 1.00 91.56 211 LYS A CA 1
ATOM 1648 C C . LYS A 1 211 ? -2.461 -5.507 12.766 1.00 91.56 211 LYS A C 1
ATOM 1650 O O . LYS A 1 211 ? -2.878 -6.489 12.145 1.00 91.56 211 LYS A O 1
ATOM 1655 N N . LEU A 1 212 ? -2.269 -4.323 12.206 1.00 92.44 212 LEU A N 1
ATOM 1656 C CA . LEU A 1 212 ? -2.353 -4.091 10.771 1.00 92.44 212 LEU A CA 1
ATOM 1657 C C . LEU A 1 212 ? -0.947 -3.756 10.269 1.00 92.44 212 LEU A C 1
ATOM 1659 O O . LEU A 1 212 ? -0.325 -2.864 10.814 1.00 92.44 212 LEU A O 1
ATOM 1663 N N . HIS A 1 213 ? -0.433 -4.457 9.260 1.00 90.06 213 HIS A N 1
ATOM 1664 C CA . HIS A 1 213 ? 0.879 -4.139 8.684 1.00 90.06 213 HIS A CA 1
ATOM 1665 C C . HIS A 1 213 ? 0.694 -3.210 7.487 1.00 90.06 213 HIS A C 1
ATOM 1667 O O . HIS A 1 213 ? -0.002 -3.556 6.530 1.00 90.06 213 HIS A O 1
ATOM 1673 N N . ILE A 1 214 ? 1.305 -2.031 7.549 1.00 91.44 214 ILE A N 1
ATOM 1674 C CA . ILE A 1 214 ? 1.301 -1.038 6.477 1.00 91.44 214 ILE A CA 1
ATOM 1675 C C . ILE A 1 214 ? 2.745 -0.787 6.062 1.00 91.44 214 ILE A C 1
ATOM 1677 O O . ILE A 1 214 ? 3.613 -0.636 6.910 1.00 91.44 214 ILE A O 1
ATOM 1681 N N . TYR A 1 215 ? 2.995 -0.692 4.760 1.00 90.94 215 TYR A N 1
ATOM 1682 C CA . TYR A 1 215 ? 4.296 -0.290 4.235 1.00 90.94 215 TYR A CA 1
ATOM 1683 C C . TYR A 1 215 ? 4.225 1.150 3.740 1.00 90.94 215 TYR A C 1
ATOM 1685 O O . TYR A 1 215 ? 3.314 1.510 2.990 1.00 90.94 215 TYR A O 1
ATOM 1693 N N . ILE A 1 216 ? 5.189 1.970 4.151 1.00 91.12 216 ILE A N 1
ATOM 1694 C CA . ILE A 1 216 ? 5.330 3.356 3.703 1.00 91.12 216 ILE A CA 1
ATOM 1695 C C . ILE A 1 216 ? 6.549 3.499 2.794 1.00 91.12 216 ILE A C 1
ATOM 1697 O O . ILE A 1 216 ? 7.580 2.873 3.031 1.00 91.12 216 ILE A O 1
ATOM 1701 N N . ASP A 1 217 ? 6.442 4.352 1.774 1.00 92.56 217 ASP A N 1
ATOM 1702 C CA . ASP A 1 217 ? 7.597 4.756 0.970 1.00 92.56 217 ASP A CA 1
ATOM 1703 C C . ASP A 1 217 ? 8.502 5.675 1.800 1.00 92.56 217 ASP A C 1
ATOM 1705 O O . ASP A 1 217 ? 8.081 6.719 2.310 1.00 92.56 217 ASP A O 1
ATOM 1709 N N . GLY A 1 218 ? 9.749 5.251 1.952 1.00 92.62 218 GLY A N 1
ATOM 1710 C CA . GLY A 1 218 ? 10.779 5.934 2.709 1.00 92.62 218 GLY A CA 1
ATOM 1711 C C . GLY A 1 218 ? 11.607 6.917 1.893 1.00 92.62 218 GLY A C 1
ATOM 1712 O O . GLY A 1 218 ? 12.344 7.695 2.490 1.00 92.62 218 GLY A O 1
ATOM 1713 N N . ARG A 1 219 ? 11.501 6.940 0.554 1.00 93.19 219 ARG A N 1
ATOM 1714 C CA . ARG A 1 219 ? 12.382 7.762 -0.304 1.00 93.19 219 ARG A CA 1
ATOM 1715 C C . ARG A 1 219 ? 12.408 9.230 0.112 1.00 93.19 219 ARG A C 1
ATOM 1717 O O . ARG A 1 219 ? 13.483 9.792 0.294 1.00 93.19 219 ARG A O 1
ATOM 1724 N N . SER A 1 220 ? 11.239 9.833 0.328 1.00 92.50 220 SER A N 1
ATOM 1725 C CA . SER A 1 220 ? 11.125 11.237 0.745 1.00 92.50 220 SER A CA 1
ATOM 1726 C C . SER A 1 220 ? 11.440 11.483 2.224 1.00 92.50 220 SER A C 1
ATOM 1728 O O . SER A 1 220 ? 11.493 12.636 2.638 1.00 92.50 220 SER A O 1
ATOM 1730 N N . ARG A 1 221 ? 11.575 10.417 3.022 1.00 90.06 221 ARG A N 1
ATOM 1731 C CA . ARG A 1 221 ? 11.821 10.456 4.473 1.00 90.06 221 ARG A CA 1
ATOM 1732 C C . ARG A 1 221 ? 13.290 10.240 4.828 1.00 90.06 221 ARG A C 1
ATOM 1734 O O . ARG A 1 221 ? 13.687 10.516 5.950 1.00 90.06 221 ARG A O 1
ATOM 1741 N N . MET A 1 222 ? 14.099 9.761 3.885 1.00 89.06 222 MET A N 1
ATOM 1742 C CA . MET A 1 222 ? 15.548 9.708 4.062 1.00 89.06 222 MET A CA 1
ATOM 1743 C C . MET A 1 222 ? 16.129 11.122 4.185 1.00 89.06 222 MET A C 1
ATOM 1745 O O . MET A 1 222 ? 15.588 12.078 3.626 1.00 89.06 222 MET A O 1
ATOM 1749 N N . HIS A 1 223 ? 17.258 11.249 4.883 1.00 86.62 223 HIS A N 1
ATOM 1750 C CA . HIS A 1 223 ? 18.009 12.497 4.975 1.00 86.62 223 HIS A CA 1
ATOM 1751 C C . HIS A 1 223 ? 19.444 12.299 4.452 1.00 86.62 223 HIS A C 1
ATOM 1753 O O . HIS A 1 223 ? 20.254 11.677 5.143 1.00 86.62 223 HIS A O 1
ATOM 1759 N N . PRO A 1 224 ? 19.779 12.805 3.247 1.00 91.50 224 PRO A N 1
ATOM 1760 C CA . PRO A 1 224 ? 18.908 13.538 2.318 1.00 91.50 224 PRO A CA 1
ATOM 1761 C C . PRO A 1 224 ? 17.840 12.640 1.653 1.00 91.50 224 PRO A C 1
ATOM 1763 O O . PRO A 1 224 ? 18.027 11.421 1.592 1.00 91.50 224 PRO A O 1
ATOM 1766 N N . PRO A 1 225 ? 16.741 13.217 1.120 1.00 92.69 225 PRO A N 1
ATOM 1767 C CA . PRO A 1 225 ? 15.733 12.454 0.389 1.00 92.69 225 PRO A CA 1
ATOM 1768 C C . PRO A 1 225 ? 16.335 11.718 -0.806 1.00 92.69 225 PRO A C 1
ATOM 1770 O O . PRO A 1 225 ? 17.145 12.274 -1.553 1.00 92.69 225 PRO A O 1
ATOM 1773 N N . LEU A 1 226 ? 15.907 10.476 -1.017 1.00 92.81 226 LEU A N 1
ATOM 1774 C CA . LEU A 1 226 ? 16.303 9.708 -2.188 1.00 92.81 226 LEU A CA 1
ATOM 1775 C C . LEU A 1 226 ? 15.572 10.206 -3.439 1.00 92.81 226 LEU A C 1
ATOM 1777 O O . LEU A 1 226 ? 14.395 10.574 -3.367 1.00 92.81 226 LEU A O 1
ATOM 1781 N N . PRO A 1 227 ? 16.229 10.175 -4.611 1.00 90.31 227 PRO A N 1
ATOM 1782 C CA . PRO A 1 227 ? 15.567 10.511 -5.860 1.00 90.31 227 PRO A CA 1
ATOM 1783 C C . PRO A 1 227 ? 14.439 9.517 -6.156 1.00 90.31 227 PRO A C 1
ATOM 1785 O O . PRO A 1 227 ? 14.547 8.320 -5.883 1.00 90.31 227 PRO A O 1
ATOM 1788 N N . SER A 1 228 ? 13.374 9.999 -6.798 1.00 87.75 228 SER A N 1
ATOM 1789 C CA . SER A 1 228 ? 12.234 9.166 -7.210 1.00 87.75 228 SER A CA 1
ATOM 1790 C C . SER A 1 228 ? 12.624 8.031 -8.166 1.00 87.75 228 SER A C 1
ATOM 1792 O O . SER A 1 228 ? 11.934 7.018 -8.219 1.00 87.75 228 SER A O 1
ATOM 1794 N N . GLY A 1 229 ? 13.744 8.179 -8.882 1.00 90.31 229 GLY A N 1
ATOM 1795 C CA . GLY A 1 229 ? 14.328 7.155 -9.748 1.00 90.31 229 GLY A CA 1
ATOM 1796 C C . GLY A 1 229 ? 15.179 6.100 -9.033 1.00 90.31 229 GLY A C 1
ATOM 1797 O O . GLY A 1 229 ? 15.797 5.284 -9.713 1.00 90.31 229 GLY A O 1
ATOM 1798 N N . TYR A 1 230 ? 15.267 6.096 -7.697 1.00 93.75 230 TYR A N 1
ATOM 1799 C CA . TYR A 1 230 ? 15.992 5.048 -6.973 1.00 93.75 230 TYR A CA 1
ATOM 1800 C C . TYR A 1 230 ? 15.400 3.653 -7.237 1.00 93.75 230 TYR A C 1
ATOM 1802 O O . TYR A 1 230 ? 14.194 3.423 -7.078 1.00 93.75 230 TYR A O 1
ATOM 1810 N N . VAL A 1 231 ? 16.274 2.719 -7.613 1.00 93.12 231 VAL A N 1
ATOM 1811 C CA . VAL A 1 231 ? 15.950 1.330 -7.945 1.00 93.12 231 VAL A CA 1
ATOM 1812 C C . VAL A 1 231 ? 16.300 0.431 -6.764 1.00 93.12 231 VAL A C 1
ATOM 1814 O O . VAL A 1 231 ? 17.464 0.100 -6.536 1.00 93.12 231 VAL A O 1
ATOM 1817 N N . GLY A 1 232 ? 15.279 -0.005 -6.032 1.00 93.25 232 GLY A N 1
ATOM 1818 C CA . GLY A 1 232 ? 15.455 -0.874 -4.877 1.00 93.25 232 GLY A CA 1
ATOM 1819 C C . GLY A 1 232 ? 14.248 -0.859 -3.951 1.00 93.25 232 GLY A C 1
ATOM 1820 O O . GLY A 1 232 ? 13.189 -0.339 -4.295 1.00 93.25 232 GLY A O 1
ATOM 1821 N N . ASN A 1 233 ? 14.428 -1.425 -2.762 1.00 94.19 233 ASN A N 1
ATOM 1822 C CA . ASN A 1 233 ? 13.450 -1.352 -1.686 1.00 94.19 233 ASN A CA 1
ATOM 1823 C C . ASN A 1 233 ? 13.771 -0.160 -0.784 1.00 94.19 233 ASN A C 1
ATOM 1825 O O . ASN A 1 233 ? 14.853 -0.103 -0.203 1.00 94.19 233 ASN A O 1
ATOM 1829 N N . VAL A 1 234 ? 12.825 0.764 -0.640 1.00 93.75 234 VAL A N 1
ATOM 1830 C CA . VAL A 1 234 ? 12.866 1.829 0.375 1.00 93.75 234 VAL A CA 1
ATOM 1831 C C . VAL A 1 234 ? 11.510 1.874 1.054 1.00 93.75 234 VAL A C 1
ATOM 1833 O O . VAL A 1 234 ? 10.768 2.849 0.966 1.00 93.75 234 VAL A O 1
ATOM 1836 N N . ILE A 1 235 ? 11.156 0.758 1.672 1.00 91.75 235 ILE A N 1
ATOM 1837 C CA . ILE A 1 235 ? 9.891 0.592 2.370 1.00 91.75 235 ILE A CA 1
ATOM 1838 C C . ILE A 1 235 ? 10.158 0.412 3.854 1.00 91.75 235 ILE A C 1
ATOM 1840 O O . ILE A 1 235 ? 11.074 -0.311 4.239 1.00 91.75 235 ILE A O 1
ATOM 1844 N N . PHE A 1 236 ? 9.343 1.064 4.673 1.00 87.62 236 PHE A N 1
ATOM 1845 C CA . PHE A 1 236 ? 9.362 0.883 6.118 1.00 87.62 236 PHE A CA 1
ATOM 1846 C C . PHE A 1 236 ? 8.010 0.329 6.564 1.00 87.62 236 PHE A C 1
ATOM 1848 O O . PHE A 1 236 ? 6.973 0.845 6.132 1.00 87.62 236 PHE A O 1
ATOM 1855 N N . PRO A 1 237 ? 7.985 -0.722 7.389 1.00 87.25 237 PRO A N 1
ATOM 1856 C CA . PRO A 1 237 ? 6.749 -1.187 7.980 1.00 87.25 237 PRO A CA 1
ATOM 1857 C C . PRO A 1 237 ? 6.345 -0.262 9.128 1.00 87.25 237 PRO A C 1
ATOM 1859 O O . PRO A 1 237 ? 7.159 0.130 9.963 1.00 87.25 237 PRO A O 1
ATOM 1862 N N . VAL A 1 238 ? 5.061 0.062 9.180 1.00 88.62 238 VAL A N 1
ATOM 1863 C CA . VAL A 1 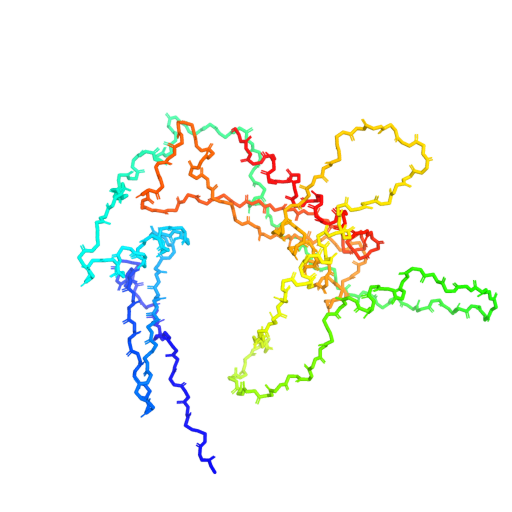238 ? 4.406 0.692 10.323 1.00 88.62 238 VAL A CA 1
ATOM 1864 C C . VAL A 1 238 ? 3.227 -0.176 10.724 1.00 88.62 238 VAL A C 1
ATOM 1866 O O . VAL A 1 238 ? 2.446 -0.624 9.879 1.00 88.62 238 VAL A O 1
ATOM 1869 N N . THR A 1 239 ? 3.108 -0.429 12.022 1.00 90.38 239 THR A N 1
ATOM 1870 C CA . THR A 1 239 ? 2.172 -1.430 12.532 1.00 90.38 239 THR A CA 1
ATOM 1871 C C . THR A 1 239 ? 1.273 -0.801 13.583 1.00 90.38 239 THR A C 1
ATOM 1873 O O . THR A 1 239 ? 1.603 -0.853 14.768 1.00 90.38 239 THR A O 1
ATOM 1876 N N . PRO A 1 240 ? 0.142 -0.183 13.195 1.00 92.50 240 PRO A N 1
ATOM 1877 C CA . PRO A 1 240 ? -0.845 0.223 14.177 1.00 92.50 240 PRO A CA 1
ATOM 1878 C C . PRO A 1 240 ? -1.427 -1.004 14.883 1.00 92.50 240 PRO A C 1
ATOM 1880 O O . PRO A 1 240 ? -1.721 -2.036 14.270 1.00 92.50 240 PRO A O 1
ATOM 1883 N N . ILE A 1 241 ? -1.582 -0.862 16.197 1.00 92.12 241 ILE A N 1
ATOM 1884 C CA . ILE A 1 241 ? -2.079 -1.893 17.109 1.00 92.12 241 ILE A CA 1
ATOM 1885 C C . ILE A 1 241 ? -3.308 -1.345 17.832 1.00 92.12 241 ILE A C 1
ATOM 1887 O O . ILE A 1 241 ? -3.279 -0.216 18.334 1.00 92.12 241 ILE A O 1
ATOM 1891 N N . ALA A 1 242 ? -4.383 -2.130 17.871 1.00 94.44 242 ALA A N 1
ATOM 1892 C CA . ALA A 1 242 ? -5.602 -1.813 18.611 1.00 94.44 242 ALA A CA 1
ATOM 1893 C C . ALA A 1 242 ? -6.363 -3.089 18.992 1.00 94.44 242 ALA A C 1
ATOM 1895 O O . ALA A 1 242 ? -6.244 -4.122 18.321 1.00 94.44 242 ALA A O 1
ATOM 1896 N N . LEU A 1 243 ? -7.169 -3.007 20.051 1.00 95.88 243 LEU A N 1
ATOM 1897 C CA . LEU A 1 243 ? -8.086 -4.078 20.426 1.00 95.88 243 LEU A CA 1
ATOM 1898 C C . LEU A 1 243 ? -9.235 -4.179 19.413 1.00 95.88 243 LEU A C 1
ATOM 1900 O O . LEU A 1 243 ? -9.686 -3.176 18.858 1.00 95.88 243 LEU A O 1
ATOM 1904 N N . SER A 1 244 ? -9.721 -5.397 19.168 1.00 95.19 244 SER A N 1
ATOM 1905 C CA . SER A 1 244 ? -10.848 -5.633 18.258 1.00 95.19 244 SER A CA 1
ATOM 1906 C C . SER A 1 244 ? -12.104 -4.881 18.707 1.00 95.19 244 SER A C 1
ATOM 1908 O O . SER A 1 244 ? -12.764 -4.261 17.874 1.00 95.19 244 SER A O 1
ATOM 1910 N N . GLY A 1 245 ? -12.397 -4.886 20.012 1.00 93.62 245 GLY A N 1
ATOM 1911 C CA . GLY A 1 245 ? -13.525 -4.164 20.603 1.00 93.62 245 GLY A CA 1
ATOM 1912 C C . GLY A 1 245 ? -13.415 -2.663 20.364 1.00 93.62 245 GLY A C 1
ATOM 1913 O O . GLY A 1 245 ? -14.329 -2.068 19.802 1.00 93.62 245 GLY A O 1
ATOM 1914 N N . ASP A 1 246 ? -12.246 -2.073 20.643 1.00 94.75 246 ASP A N 1
ATOM 1915 C CA . ASP A 1 246 ? -12.004 -0.644 20.408 1.00 94.75 246 ASP A CA 1
ATOM 1916 C C . ASP A 1 246 ? -12.236 -0.258 18.943 1.00 94.75 246 ASP A C 1
ATOM 1918 O O . ASP A 1 246 ? -12.851 0.767 18.659 1.00 94.75 246 ASP A O 1
ATOM 1922 N N . LEU A 1 247 ? -11.780 -1.077 17.993 1.00 94.00 247 LEU A N 1
ATOM 1923 C CA . LEU A 1 247 ? -11.985 -0.816 16.568 1.00 94.00 247 LEU A CA 1
ATOM 1924 C C . LEU A 1 247 ? -13.461 -0.894 16.165 1.00 94.00 247 LEU A C 1
ATOM 1926 O O . LEU A 1 247 ? -13.908 -0.119 15.316 1.00 94.00 247 LEU A O 1
ATOM 1930 N N . ILE A 1 248 ? -14.211 -1.846 16.716 1.00 92.19 248 ILE A N 1
ATOM 1931 C CA . ILE A 1 248 ? -15.610 -2.078 16.347 1.00 92.19 248 ILE A CA 1
ATOM 1932 C C . ILE A 1 248 ? -16.523 -1.032 16.996 1.00 92.19 248 ILE A C 1
ATOM 1934 O O . ILE A 1 248 ? -17.362 -0.460 16.293 1.00 92.19 248 ILE A O 1
ATOM 1938 N N . ASP A 1 249 ? -16.326 -0.755 18.284 1.00 90.19 249 ASP A N 1
ATOM 1939 C CA . ASP A 1 249 ? -17.203 0.094 19.091 1.00 90.19 249 ASP A CA 1
ATOM 1940 C C . ASP A 1 249 ? -16.948 1.595 18.900 1.00 90.19 249 ASP A C 1
ATOM 1942 O O . ASP A 1 249 ? -17.880 2.390 19.037 1.00 90.19 249 ASP A O 1
ATOM 1946 N N . ASN A 1 250 ? -15.727 2.001 18.527 1.00 88.75 250 ASN A N 1
ATOM 1947 C CA . ASN A 1 250 ? -15.415 3.404 18.248 1.00 88.75 250 ASN A CA 1
ATOM 1948 C C . ASN A 1 250 ? -15.711 3.818 16.795 1.00 88.75 250 ASN A C 1
ATOM 1950 O O . ASN A 1 250 ? -16.024 3.019 15.905 1.00 88.75 250 ASN A O 1
ATOM 1954 N N . THR A 1 251 ? -15.599 5.125 16.550 1.00 91.75 251 THR A N 1
ATOM 1955 C CA . THR A 1 251 ? -15.864 5.755 15.254 1.00 91.75 251 THR A CA 1
ATOM 1956 C C . THR A 1 251 ? -14.813 5.398 14.197 1.00 91.75 251 THR A C 1
ATOM 1958 O O . THR A 1 251 ? -13.694 4.970 14.482 1.00 91.75 251 THR A O 1
ATOM 1961 N N . LEU A 1 252 ? -15.144 5.636 12.923 1.00 92.00 252 LEU A N 1
ATOM 1962 C CA . LEU A 1 252 ? -14.171 5.527 11.829 1.00 92.00 252 LEU A CA 1
ATOM 1963 C C . LEU A 1 252 ? -12.972 6.474 12.025 1.00 92.00 252 LEU A C 1
ATOM 1965 O O . LEU A 1 252 ? -11.858 6.139 11.630 1.00 92.00 252 LEU A O 1
ATOM 1969 N N . THR A 1 253 ? -13.202 7.621 12.664 1.00 93.19 253 THR A N 1
ATOM 1970 C CA . THR A 1 253 ? -12.175 8.591 13.055 1.00 93.19 253 THR A CA 1
ATOM 1971 C C . THR A 1 253 ? -11.124 7.962 13.966 1.00 93.19 253 THR A C 1
ATOM 1973 O O . THR A 1 253 ? -9.941 8.167 13.725 1.00 93.19 253 THR A O 1
ATOM 1976 N N . TYR A 1 254 ? -11.524 7.141 14.947 1.00 93.44 254 TYR A N 1
ATOM 1977 C CA . TYR A 1 254 ? -10.584 6.434 15.826 1.00 93.44 254 TYR A CA 1
ATOM 1978 C C . TYR A 1 254 ? -9.644 5.515 15.032 1.00 93.44 254 TYR A C 1
ATOM 1980 O O . TYR A 1 254 ? -8.424 5.625 15.137 1.00 93.44 254 TYR A O 1
ATOM 1988 N N . ALA A 1 255 ? -10.198 4.649 14.175 1.00 94.50 255 ALA A N 1
ATOM 1989 C CA . ALA A 1 255 ? -9.388 3.724 13.379 1.00 94.50 255 ALA A CA 1
ATOM 1990 C C . ALA A 1 255 ? -8.471 4.452 12.378 1.00 94.50 255 ALA A C 1
ATOM 1992 O O . ALA A 1 255 ? -7.333 4.033 12.171 1.00 94.50 255 ALA A O 1
ATOM 1993 N N . ALA A 1 256 ? -8.945 5.549 11.774 1.00 94.94 256 ALA A N 1
ATOM 1994 C CA . ALA A 1 256 ? -8.123 6.400 10.914 1.00 94.94 256 ALA A CA 1
ATOM 1995 C C . ALA A 1 256 ? -6.999 7.098 11.703 1.00 94.94 256 ALA A C 1
ATOM 1997 O O . ALA A 1 256 ? -5.869 7.150 11.219 1.00 94.94 256 ALA A O 1
ATOM 1998 N N . GLY A 1 257 ? -7.286 7.553 12.927 1.00 93.81 257 GLY A N 1
ATOM 1999 C CA . GLY A 1 257 ? -6.317 8.127 13.863 1.00 93.81 257 GLY A CA 1
ATOM 2000 C C . GLY A 1 257 ? -5.172 7.172 14.174 1.00 93.81 257 GLY A C 1
ATOM 2001 O O . GLY A 1 257 ? -4.017 7.517 13.958 1.00 93.81 257 GLY A O 1
ATOM 2002 N N . LYS A 1 258 ? -5.476 5.912 14.514 1.00 94.69 258 LYS A N 1
ATOM 2003 C CA . LYS A 1 258 ? -4.447 4.887 14.772 1.00 94.69 258 LYS A CA 1
ATOM 2004 C C . LYS A 1 258 ? -3.463 4.712 13.612 1.00 94.69 258 LYS A C 1
ATOM 2006 O O . LYS A 1 258 ? -2.289 4.451 13.849 1.00 94.69 258 LYS A O 1
ATOM 2011 N N . ILE A 1 259 ? -3.933 4.832 12.369 1.00 94.50 259 ILE A N 1
ATOM 2012 C CA . ILE A 1 259 ? -3.087 4.743 11.167 1.00 94.50 259 ILE A CA 1
ATOM 2013 C C . ILE A 1 259 ? -2.306 6.042 10.945 1.00 94.50 259 ILE A C 1
ATOM 2015 O O . ILE A 1 259 ? -1.161 6.006 10.496 1.00 94.50 259 ILE A O 1
ATOM 2019 N N . HIS A 1 260 ? -2.923 7.182 11.240 1.00 93.38 260 HIS A N 1
ATOM 2020 C CA . HIS A 1 260 ? -2.287 8.486 11.134 1.00 93.38 260 HIS A CA 1
ATOM 2021 C C . HIS A 1 260 ? -1.091 8.611 12.085 1.00 93.38 260 HIS A C 1
ATOM 2023 O O . HIS A 1 260 ? -0.007 8.978 11.638 1.00 93.38 260 HIS A O 1
ATOM 2029 N N . ASP A 1 261 ? -1.265 8.220 13.348 1.00 91.44 261 ASP A N 1
ATOM 2030 C CA . ASP A 1 261 ? -0.245 8.339 14.396 1.00 91.44 261 ASP A CA 1
ATOM 2031 C C . ASP A 1 261 ? 1.047 7.608 13.999 1.00 91.44 261 ASP A C 1
ATOM 2033 O O . ASP A 1 261 ? 2.107 8.214 13.855 1.00 91.44 261 ASP A O 1
ATOM 2037 N N . VAL A 1 262 ? 0.944 6.322 13.651 1.00 88.56 262 VAL A N 1
ATOM 2038 C CA . VAL A 1 262 ? 2.106 5.509 13.241 1.00 88.56 262 VAL A CA 1
ATOM 2039 C C . VAL A 1 262 ? 2.759 5.985 11.937 1.00 88.56 262 VAL A C 1
ATOM 2041 O O . VAL A 1 262 ? 3.945 5.751 11.690 1.00 88.56 262 VAL A O 1
ATOM 2044 N N . ARG A 1 263 ? 2.008 6.667 11.065 1.00 85.00 263 ARG A N 1
ATOM 2045 C CA . ARG A 1 263 ? 2.539 7.258 9.828 1.00 85.00 263 ARG A CA 1
ATOM 2046 C C . ARG A 1 263 ? 3.329 8.545 10.098 1.00 85.00 263 ARG A C 1
ATOM 2048 O O . ARG A 1 263 ? 4.232 8.871 9.313 1.00 85.00 263 ARG A O 1
ATOM 2055 N N . LEU A 1 264 ? 2.969 9.293 11.138 1.00 82.50 264 LEU A N 1
ATOM 2056 C CA . LEU A 1 264 ? 3.710 10.473 11.578 1.00 82.50 264 LEU A CA 1
ATOM 2057 C C . LEU A 1 264 ? 4.972 10.068 12.340 1.00 82.50 264 LEU A C 1
ATOM 2059 O O . LEU A 1 264 ? 6.048 10.544 11.990 1.00 82.50 264 LEU A O 1
ATOM 2063 N N . ASP A 1 265 ? 4.860 9.118 13.269 1.00 72.75 265 ASP A N 1
ATOM 2064 C CA . ASP A 1 265 ? 5.975 8.643 14.105 1.00 72.75 265 ASP A CA 1
ATOM 2065 C C . ASP A 1 265 ? 7.095 7.965 13.299 1.00 72.75 265 ASP A C 1
ATOM 2067 O O . ASP A 1 265 ? 8.243 7.888 13.725 1.00 72.75 265 ASP A O 1
ATOM 2071 N N . SER A 1 266 ? 6.780 7.498 12.091 1.00 62.69 266 SER A N 1
ATOM 2072 C CA . SER A 1 266 ? 7.741 6.927 11.140 1.00 62.69 266 SER A CA 1
ATOM 2073 C C . SER A 1 266 ? 8.492 7.972 10.300 1.00 62.69 266 SER A C 1
ATOM 2075 O O . SER A 1 266 ? 9.221 7.626 9.368 1.00 62.69 266 SER A O 1
ATOM 2077 N N . GLY A 1 267 ? 8.303 9.265 10.577 1.00 53.97 267 GLY A N 1
ATOM 2078 C CA . GLY A 1 267 ? 9.194 10.332 10.128 1.00 53.97 267 GLY A CA 1
ATOM 2079 C C . GLY A 1 267 ? 10.274 10.569 11.175 1.00 53.97 267 GLY A C 1
ATOM 2080 O O . GLY A 1 267 ? 10.079 11.398 12.057 1.00 53.97 267 GLY A O 1
ATOM 2081 N N . GLY A 1 268 ? 11.370 9.811 11.093 1.00 40.97 268 GLY A N 1
ATOM 2082 C CA . GLY A 1 268 ? 12.605 10.137 11.813 1.00 40.97 268 GLY A CA 1
ATOM 2083 C C . GLY A 1 268 ? 13.253 11.417 11.300 1.00 40.97 268 GLY A C 1
ATOM 2084 O O . GLY A 1 268 ? 12.984 11.790 10.133 1.00 40.97 268 GLY A O 1
#

Secondary structure (DSSP, 8-state):
-----PPPSS------S-GGGS-SEEEEEEE-TTS-EEEEEEE-TTT--HHHHHHHHHHHHHGGGT----S--B--GGGGPPPSS----S--GGGSPPPPPPP----PPPPPPS------GGGTTTTSS---PPP----PPPP-SS-PPP-PPP--HHHHHHHHHHHHS----TT----------HHHHHHHHHHHHHHHHHT--TT-EEE--EEEE-GGGSSSPPPTTB-S--EEEE--EEEHHHHHHS-HHHHHHHHHHHHHHT--

Foldseek 3Di:
DDPDPDDPLFDDDDPPDPPVPDDQKDWDWDQDPVRDIDIDMDGDQQFFDPLLVVLVVVCVVQVVVVHDSVADADAPCCVVDADVVHDDPDDDCVPDDDDDADDDDDDDDDDDDDDDDDDDPPVVVVVLPPPPPDDPDDDDDDDDPPRDDDDDDDQDPVSLVVLQCQLQVPPPPVPDDPDDRDRFDSCLSVVLVVVLVVLVVVVGDQQDKDKDKDKDQCQVLDVVRHGSNYTGDRIDIFIQIDGNNCSNVDGSNVSSVSVVVSVVVVRD

Radius of gyration: 23.83 Å; chains: 1; bounding box: 68×53×59 Å

Organism: NCBI:txid273540

InterPro domains:
  IPR023213 Chloramphenicol acetyltransferase-like domain superfamily [G3DSA:3.30.559.10] (2-97)
  IPR023213 Chloramphenicol acetyltransferase-like domain superfamily [G3DSA:3.30.559.10] (137-264)
  IPR050317 Plant and Fungal Acyltransferase [PTHR31642] (19-262)